Protein AF-A0A1I3SLW9-F1 (afdb_monomer_lite)

Structure (mmCIF, N/CA/C/O backbone):
data_AF-A0A1I3SLW9-F1
#
_entry.id   AF-A0A1I3SLW9-F1
#
loop_
_atom_site.group_PDB
_atom_site.id
_atom_site.type_symbol
_atom_site.label_atom_id
_atom_site.label_alt_id
_atom_site.label_comp_id
_atom_site.label_asym_id
_atom_site.label_entity_id
_atom_site.label_seq_id
_atom_site.pdbx_PDB_ins_code
_atom_site.Cartn_x
_atom_site.Cartn_y
_atom_site.Cartn_z
_atom_site.occupancy
_atom_site.B_iso_or_equiv
_atom_site.auth_seq_id
_atom_site.auth_comp_id
_atom_site.auth_asym_id
_atom_site.auth_atom_id
_atom_site.pdbx_PDB_model_num
ATOM 1 N N . MET A 1 1 ? 26.629 1.277 -9.245 1.00 50.31 1 MET A N 1
ATOM 2 C CA . MET A 1 1 ? 25.415 0.555 -8.819 1.00 50.31 1 MET A CA 1
ATOM 3 C C . MET A 1 1 ? 24.286 1.195 -9.582 1.00 50.31 1 MET A C 1
ATOM 5 O O . MET A 1 1 ? 24.186 2.410 -9.485 1.00 50.31 1 MET A O 1
ATOM 9 N N . SER A 1 2 ? 23.539 0.437 -10.381 1.00 57.34 2 SER A N 1
ATOM 10 C CA . SER A 1 2 ? 22.334 0.971 -11.018 1.00 57.34 2 SER A CA 1
ATOM 11 C C . SER A 1 2 ? 21.377 1.429 -9.922 1.00 57.34 2 SER A C 1
ATOM 13 O O . SER A 1 2 ? 21.205 0.727 -8.920 1.00 57.34 2 SER A O 1
ATOM 15 N N . GLU A 1 3 ? 20.851 2.637 -10.065 1.00 83.81 3 GLU A N 1
ATOM 16 C CA . GLU A 1 3 ? 19.808 3.158 -9.193 1.00 83.81 3 GLU A CA 1
ATOM 17 C C . GLU A 1 3 ? 18.494 2.434 -9.513 1.00 83.81 3 GLU A C 1
ATOM 19 O O . GLU A 1 3 ? 18.277 1.975 -10.635 1.00 83.81 3 GLU A O 1
ATOM 24 N N . TRP A 1 4 ? 17.658 2.236 -8.497 1.00 85.38 4 TRP A N 1
ATOM 25 C CA . TRP A 1 4 ? 16.426 1.463 -8.607 1.00 85.38 4 TRP A CA 1
ATOM 26 C C . TRP A 1 4 ? 15.247 2.292 -8.110 1.00 85.38 4 TRP A C 1
ATOM 28 O O . TRP A 1 4 ? 15.281 2.826 -6.996 1.00 85.38 4 TRP A O 1
ATOM 38 N N . VAL A 1 5 ? 14.178 2.331 -8.898 1.00 89.25 5 VAL A N 1
ATOM 39 C CA . VAL A 1 5 ? 12.954 3.086 -8.612 1.00 89.25 5 VAL A CA 1
ATOM 40 C C . VAL A 1 5 ? 11.771 2.151 -8.388 1.00 89.25 5 VAL A C 1
ATOM 42 O O . VAL A 1 5 ? 11.732 1.045 -8.918 1.00 89.25 5 VAL A O 1
ATOM 45 N N . ASP A 1 6 ? 10.794 2.577 -7.590 1.00 90.69 6 ASP A N 1
ATOM 46 C CA . ASP A 1 6 ? 9.569 1.803 -7.378 1.00 90.69 6 ASP A CA 1
ATOM 47 C C . ASP A 1 6 ? 8.481 2.251 -8.357 1.00 90.69 6 ASP A C 1
ATOM 49 O O . ASP A 1 6 ? 8.070 3.413 -8.346 1.00 90.69 6 ASP A O 1
ATOM 53 N N . LEU A 1 7 ? 7.939 1.314 -9.128 1.00 92.00 7 LEU A N 1
ATOM 54 C CA . LEU A 1 7 ? 6.802 1.537 -10.016 1.00 92.00 7 LEU A CA 1
ATOM 55 C C . LEU A 1 7 ? 5.616 0.674 -9.583 1.00 92.00 7 LEU A C 1
ATOM 57 O O . LEU A 1 7 ? 5.774 -0.500 -9.235 1.00 92.00 7 LEU A O 1
ATOM 61 N N . ALA A 1 8 ? 4.427 1.275 -9.588 1.00 94.19 8 ALA A N 1
ATOM 62 C CA . ALA A 1 8 ? 3.169 0.557 -9.445 1.00 94.19 8 ALA A CA 1
ATOM 63 C C . ALA A 1 8 ? 2.589 0.238 -10.822 1.00 94.19 8 ALA A C 1
ATOM 65 O O . ALA A 1 8 ? 2.633 1.063 -11.733 1.00 94.19 8 ALA A O 1
ATOM 66 N N . PHE A 1 9 ? 2.003 -0.945 -10.943 1.00 92.69 9 PHE A N 1
ATOM 67 C CA . PHE A 1 9 ? 1.378 -1.448 -12.153 1.00 92.69 9 PHE A CA 1
ATOM 68 C C . PHE A 1 9 ? -0.017 -1.969 -11.838 1.00 92.69 9 PHE A C 1
ATOM 70 O O . PHE A 1 9 ? -0.226 -2.600 -10.800 1.00 92.69 9 PHE A O 1
ATOM 77 N N . VAL A 1 10 ? -0.954 -1.765 -12.758 1.00 92.50 10 VAL A N 1
ATOM 78 C CA . VAL A 1 10 ? -2.266 -2.415 -12.752 1.00 92.50 10 VAL A CA 1
ATOM 79 C C . VAL A 1 10 ? -2.304 -3.428 -13.887 1.00 92.50 10 VAL A C 1
ATOM 81 O O . VAL A 1 10 ? -2.081 -3.086 -15.047 1.00 92.50 10 VAL A O 1
ATOM 84 N N . THR A 1 11 ? -2.565 -4.688 -13.554 1.00 87.38 11 THR A N 1
ATOM 85 C CA . THR A 1 11 ? -2.608 -5.793 -14.520 1.00 87.38 11 THR A CA 1
ATOM 86 C C . THR A 1 11 ? -4.038 -6.043 -15.004 1.00 87.38 11 THR A C 1
ATOM 88 O O . THR A 1 11 ? -4.982 -6.151 -14.215 1.00 87.38 11 THR A O 1
ATOM 91 N N . ALA A 1 12 ? -4.225 -6.179 -16.319 1.00 74.19 12 ALA A N 1
ATOM 92 C CA . ALA A 1 12 ? -5.482 -6.650 -16.889 1.00 74.19 12 ALA A CA 1
ATOM 93 C C . ALA A 1 12 ? -5.577 -8.186 -16.759 1.00 74.19 12 ALA A C 1
ATOM 95 O O . ALA A 1 12 ? -5.272 -8.933 -17.690 1.00 74.19 12 ALA A O 1
ATOM 96 N N . GLY A 1 13 ? -5.979 -8.676 -15.582 1.00 66.88 13 GLY A N 1
ATOM 97 C CA . GLY A 1 13 ? -6.176 -10.108 -15.309 1.00 66.88 13 GLY A CA 1
ATOM 98 C C . GLY A 1 13 ? -4.949 -10.797 -14.701 1.00 66.88 13 GLY A C 1
ATOM 99 O O . GLY A 1 13 ? -4.201 -10.184 -13.956 1.00 66.88 13 GLY A O 1
ATOM 100 N N . SER A 1 14 ? -4.740 -12.087 -14.986 1.00 56.00 14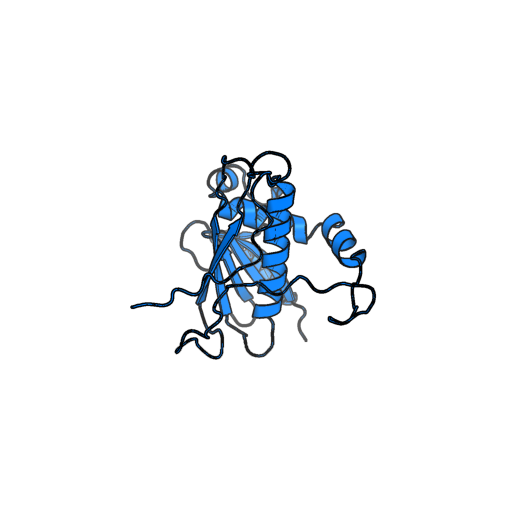 SER A N 1
ATOM 101 C CA . SER A 1 14 ? -3.661 -12.899 -14.388 1.00 56.00 14 SER A CA 1
ATOM 102 C C . SER A 1 14 ? -2.307 -12.765 -15.104 1.00 56.00 14 SER A C 1
ATOM 104 O O . SER A 1 14 ? -1.529 -13.720 -15.124 1.00 56.00 14 SER A O 1
ATOM 106 N N . ARG A 1 15 ? -2.048 -11.645 -15.790 1.00 62.22 15 ARG A N 1
ATOM 107 C CA . ARG A 1 15 ? -0.773 -11.445 -16.490 1.00 62.22 15 ARG A CA 1
ATOM 108 C C . ARG A 1 15 ? 0.291 -10.991 -15.504 1.00 62.22 15 ARG A C 1
ATOM 110 O O . ARG A 1 15 ? 0.154 -9.949 -14.873 1.00 62.22 15 ARG A O 1
ATOM 117 N N . ASP A 1 16 ? 1.360 -11.771 -15.424 1.00 69.38 16 ASP A N 1
ATOM 118 C CA . ASP A 1 16 ? 2.534 -11.421 -14.642 1.00 69.38 16 ASP A CA 1
ATOM 119 C C . ASP A 1 16 ? 3.363 -10.349 -15.358 1.00 69.38 16 ASP A C 1
ATOM 121 O O . ASP A 1 16 ? 3.537 -10.381 -16.579 1.00 69.38 16 ASP A O 1
ATOM 125 N N . LEU A 1 17 ? 3.908 -9.415 -14.578 1.00 74.31 17 LEU A N 1
ATOM 126 C CA . LEU A 1 17 ? 4.991 -8.550 -15.036 1.00 74.31 17 LEU A CA 1
ATOM 127 C C . LEU A 1 17 ? 6.177 -9.414 -15.489 1.00 74.31 17 LEU A C 1
ATOM 129 O O . LEU A 1 17 ? 6.518 -10.369 -14.784 1.00 74.31 17 LEU A O 1
ATOM 133 N N . PRO A 1 18 ? 6.832 -9.089 -16.617 1.00 70.44 18 PRO A N 1
ATOM 134 C CA . PRO A 1 18 ? 8.067 -9.754 -17.002 1.00 70.44 18 PRO A CA 1
ATOM 135 C C . PRO A 1 18 ? 9.146 -9.437 -15.957 1.00 70.44 18 PRO A C 1
ATOM 137 O O . PRO A 1 18 ? 9.636 -8.315 -15.874 1.00 70.44 18 PRO A O 1
ATOM 140 N N . VAL A 1 19 ? 9.464 -10.421 -15.113 1.00 75.12 19 VAL A N 1
ATOM 141 C CA . VAL A 1 19 ? 10.515 -10.322 -14.091 1.00 75.12 19 VAL A CA 1
ATOM 142 C C . VAL A 1 19 ? 11.841 -10.734 -14.717 1.00 75.12 19 VAL A C 1
ATOM 144 O O . VAL A 1 19 ? 11.959 -11.841 -15.245 1.00 75.12 19 VAL A O 1
ATOM 147 N N . ASP A 1 20 ? 12.844 -9.868 -14.623 1.00 80.38 20 ASP A N 1
ATOM 148 C CA . ASP A 1 20 ? 14.209 -10.128 -15.079 1.00 80.38 20 ASP A CA 1
ATOM 149 C C . ASP A 1 20 ? 15.241 -9.499 -14.121 1.00 80.38 20 ASP A C 1
ATOM 151 O O . ASP A 1 20 ? 14.942 -9.199 -12.965 1.00 80.38 20 ASP A O 1
ATOM 155 N N . GLU A 1 21 ? 16.491 -9.346 -14.557 1.00 80.06 21 GLU A N 1
ATOM 156 C CA . GLU A 1 21 ? 17.548 -8.749 -13.733 1.00 80.06 21 GLU A CA 1
ATOM 157 C C . GLU A 1 21 ? 17.413 -7.232 -13.518 1.00 80.06 21 GLU A C 1
ATOM 159 O O . GLU A 1 21 ? 18.125 -6.686 -12.678 1.00 80.06 21 GLU A O 1
ATOM 164 N N . ARG A 1 22 ? 16.511 -6.566 -14.248 1.00 84.50 22 ARG A N 1
ATOM 165 C CA . ARG A 1 22 ? 16.215 -5.126 -14.199 1.00 84.50 22 ARG A CA 1
ATOM 166 C C . ARG A 1 22 ? 14.827 -4.832 -13.621 1.00 84.50 22 ARG A C 1
ATOM 168 O O . ARG A 1 22 ? 14.536 -3.677 -13.327 1.00 84.50 22 ARG A O 1
ATOM 175 N N . VAL A 1 23 ? 13.983 -5.848 -13.421 1.00 86.06 23 VAL A N 1
ATOM 176 C CA . VAL A 1 23 ? 12.635 -5.724 -12.843 1.00 86.06 23 VAL A CA 1
ATOM 177 C C . VAL A 1 23 ? 12.414 -6.780 -11.765 1.00 86.06 23 VAL A C 1
ATOM 179 O O . VAL A 1 23 ? 12.352 -7.972 -12.054 1.00 86.06 23 VAL A O 1
ATOM 182 N N . ALA A 1 24 ? 12.205 -6.345 -10.522 1.00 86.81 24 ALA A N 1
ATOM 183 C CA . ALA A 1 24 ? 11.914 -7.219 -9.390 1.00 86.81 24 ALA A CA 1
ATOM 184 C C . ALA A 1 24 ? 10.538 -6.910 -8.787 1.00 86.81 24 ALA A C 1
ATOM 186 O O . ALA A 1 24 ? 10.312 -5.828 -8.246 1.00 86.81 24 ALA A O 1
ATOM 187 N N . VAL A 1 25 ? 9.615 -7.875 -8.828 1.00 89.44 25 VAL A N 1
ATOM 188 C CA . VAL A 1 25 ? 8.306 -7.734 -8.173 1.00 89.44 25 VAL A CA 1
ATOM 189 C C . VAL A 1 25 ? 8.454 -7.915 -6.666 1.00 89.44 25 VAL A C 1
ATOM 191 O O . VAL A 1 25 ? 8.802 -8.996 -6.190 1.00 89.44 25 VAL A O 1
ATOM 194 N N . VAL A 1 26 ? 8.137 -6.860 -5.917 1.00 90.81 26 VAL A N 1
ATOM 195 C CA . VAL A 1 26 ? 8.267 -6.849 -4.458 1.00 90.81 26 VAL A CA 1
ATOM 196 C C . VAL A 1 26 ? 6.930 -7.153 -3.795 1.00 90.81 26 VAL A C 1
ATOM 198 O O . VAL A 1 26 ? 6.888 -7.901 -2.823 1.00 90.81 26 VAL A O 1
ATOM 201 N N . GLN A 1 27 ? 5.831 -6.585 -4.298 1.00 93.62 27 GLN A N 1
ATOM 202 C CA . GLN A 1 27 ? 4.524 -6.674 -3.640 1.00 93.62 27 GLN A CA 1
ATOM 203 C C . GLN A 1 27 ? 3.407 -6.856 -4.658 1.00 93.62 27 GLN A C 1
ATOM 205 O O . GLN A 1 27 ? 3.417 -6.216 -5.709 1.00 93.62 27 GLN A O 1
ATOM 210 N N . ARG A 1 28 ? 2.424 -7.682 -4.314 1.00 94.38 28 ARG A N 1
ATOM 211 C CA . ARG A 1 28 ? 1.215 -7.938 -5.093 1.00 94.38 28 ARG A CA 1
ATOM 212 C C . ARG A 1 28 ? -0.007 -7.753 -4.206 1.00 94.38 28 ARG A C 1
ATOM 214 O O . ARG A 1 28 ? -0.066 -8.299 -3.113 1.00 94.38 28 ARG A O 1
ATOM 221 N N . TYR A 1 29 ? -0.965 -6.980 -4.695 1.00 95.00 29 TYR A N 1
ATOM 222 C CA . TYR A 1 29 ? -2.255 -6.694 -4.079 1.00 95.00 29 TYR A CA 1
ATOM 223 C C . TYR A 1 29 ? -3.319 -7.008 -5.129 1.00 95.00 29 TYR A C 1
ATOM 225 O O . TYR A 1 29 ? -3.781 -6.113 -5.837 1.00 95.00 29 TYR A O 1
ATOM 233 N N . GLY A 1 30 ? -3.630 -8.291 -5.324 1.00 92.44 30 GLY A N 1
ATOM 234 C CA . GLY A 1 30 ? -4.458 -8.725 -6.453 1.00 92.44 30 GLY A CA 1
ATOM 235 C C . GLY A 1 30 ? -3.834 -8.312 -7.791 1.00 92.44 30 GLY A C 1
ATOM 236 O O . GLY A 1 30 ? -2.724 -8.728 -8.114 1.00 92.44 30 GLY A O 1
ATOM 237 N N . ARG A 1 31 ? -4.535 -7.471 -8.559 1.00 93.00 31 ARG A N 1
ATOM 238 C CA . ARG A 1 31 ? -4.075 -6.941 -9.854 1.00 93.00 31 ARG A CA 1
ATOM 239 C C . ARG A 1 31 ? -3.046 -5.824 -9.750 1.00 93.00 31 ARG A C 1
ATOM 241 O O . ARG A 1 31 ? -2.432 -5.493 -10.765 1.00 93.00 31 ARG A O 1
ATOM 248 N N . VAL A 1 32 ? -2.879 -5.221 -8.575 1.00 94.56 32 VAL A N 1
ATOM 249 C CA . VAL A 1 32 ? -1.914 -4.140 -8.360 1.00 94.56 32 VAL A CA 1
ATOM 250 C C . VAL A 1 32 ? -0.576 -4.742 -7.967 1.00 94.56 32 VAL A C 1
ATOM 252 O O . VAL A 1 32 ? -0.484 -5.494 -6.999 1.00 94.56 32 VAL A O 1
ATOM 255 N N . VAL A 1 33 ? 0.477 -4.390 -8.695 1.00 93.50 33 VAL A N 1
ATOM 256 C CA . VAL A 1 33 ? 1.833 -4.874 -8.437 1.00 93.50 33 VAL A CA 1
ATOM 257 C C . VAL A 1 33 ? 2.758 -3.695 -8.201 1.00 93.50 33 VAL A C 1
ATOM 259 O O . VAL A 1 33 ? 2.738 -2.732 -8.956 1.00 93.50 33 VAL A O 1
ATOM 262 N N . ILE A 1 34 ? 3.590 -3.774 -7.168 1.00 93.31 34 ILE A N 1
ATOM 263 C CA . ILE A 1 34 ? 4.675 -2.823 -6.932 1.00 93.31 34 ILE A CA 1
ATOM 264 C C . ILE A 1 34 ? 5.984 -3.554 -7.198 1.00 93.31 34 ILE A C 1
ATOM 266 O O . ILE A 1 34 ? 6.317 -4.534 -6.519 1.00 93.31 34 ILE A O 1
ATOM 270 N N . ALA A 1 35 ? 6.716 -3.074 -8.196 1.00 90.62 35 ALA A N 1
ATOM 271 C CA . ALA A 1 35 ? 8.014 -3.602 -8.574 1.00 90.62 35 ALA A CA 1
ATOM 272 C C . ALA A 1 35 ? 9.095 -2.538 -8.408 1.00 90.62 35 ALA A C 1
ATOM 274 O O . ALA A 1 35 ? 8.846 -1.338 -8.523 1.00 90.62 35 ALA A O 1
ATOM 275 N N . THR A 1 36 ? 10.304 -3.003 -8.141 1.00 88.88 36 THR A N 1
ATOM 276 C CA . THR A 1 36 ? 11.508 -2.189 -8.171 1.00 88.88 36 THR A CA 1
ATOM 277 C C . THR A 1 36 ? 12.169 -2.405 -9.533 1.00 88.88 36 THR A C 1
ATOM 279 O O . THR A 1 36 ? 12.398 -3.544 -9.940 1.00 88.88 36 THR A O 1
ATOM 282 N N . VAL A 1 37 ? 12.401 -1.315 -10.262 1.00 88.50 37 VAL A N 1
ATOM 283 C CA . VAL A 1 37 ? 12.868 -1.291 -11.655 1.00 88.50 37 VAL A CA 1
ATOM 284 C C . VAL A 1 37 ? 14.180 -0.519 -11.726 1.00 88.50 37 VAL A C 1
ATOM 286 O O . VAL A 1 37 ? 14.311 0.527 -11.088 1.00 88.50 37 VAL A O 1
ATOM 289 N N . ALA A 1 38 ? 15.166 -1.051 -12.445 1.00 88.00 38 ALA A N 1
ATOM 290 C CA . ALA A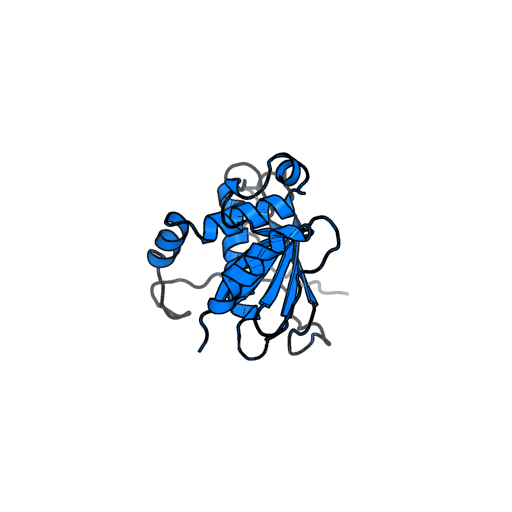 1 38 ? 16.424 -0.358 -12.683 1.00 88.00 38 ALA A CA 1
ATOM 291 C C . ALA A 1 38 ? 16.139 0.936 -13.457 1.00 88.00 38 ALA A C 1
ATOM 293 O O . ALA A 1 38 ? 15.345 0.931 -14.395 1.00 88.00 38 ALA A O 1
ATOM 294 N N . GLU A 1 39 ? 16.740 2.051 -13.046 1.00 87.44 39 GLU A N 1
ATOM 295 C CA . GLU A 1 39 ? 16.411 3.375 -13.587 1.00 87.44 39 GLU A CA 1
ATOM 296 C C . GLU A 1 39 ? 16.599 3.452 -15.113 1.00 87.44 39 GLU A C 1
ATOM 298 O O . GLU A 1 39 ? 15.783 4.045 -15.813 1.00 87.44 39 GLU A O 1
ATOM 303 N N . ASP A 1 40 ? 17.611 2.765 -15.643 1.00 87.44 40 ASP A N 1
ATOM 304 C CA . ASP A 1 40 ? 17.905 2.661 -17.076 1.00 87.44 40 ASP A CA 1
ATOM 305 C C . ASP A 1 40 ? 16.927 1.769 -17.863 1.00 87.44 40 ASP A C 1
ATOM 307 O O . ASP A 1 40 ? 16.964 1.758 -19.090 1.00 87.44 40 ASP A O 1
ATOM 311 N N . ALA A 1 41 ? 16.050 1.033 -17.177 1.00 85.38 41 ALA A N 1
ATOM 312 C CA . ALA A 1 41 ? 15.012 0.188 -17.764 1.00 85.38 41 ALA A CA 1
ATOM 313 C C . ALA A 1 41 ? 13.599 0.773 -17.612 1.00 85.38 41 ALA A C 1
ATOM 315 O O . ALA A 1 41 ? 12.632 0.139 -18.030 1.00 85.38 41 ALA A O 1
ATOM 316 N N . VAL A 1 42 ? 13.452 1.954 -17.004 1.00 86.19 42 VAL A N 1
ATOM 317 C CA . VAL A 1 42 ? 12.137 2.560 -16.753 1.00 86.19 42 VAL A CA 1
ATOM 318 C C . VAL A 1 42 ? 11.390 2.790 -18.062 1.00 86.19 42 VAL A C 1
ATOM 320 O O . VAL A 1 42 ? 10.297 2.255 -18.216 1.00 86.19 42 VAL A O 1
ATOM 323 N N . ASP A 1 43 ? 11.995 3.493 -19.020 1.00 84.06 43 ASP A N 1
ATOM 324 C CA . ASP A 1 43 ? 11.356 3.805 -20.305 1.00 84.06 43 ASP A CA 1
ATOM 325 C C . ASP A 1 43 ? 10.975 2.531 -21.082 1.00 84.06 43 ASP A C 1
ATOM 327 O O . ASP A 1 43 ? 9.893 2.457 -21.672 1.00 84.06 43 ASP A O 1
ATOM 331 N N . ASP A 1 44 ? 11.826 1.497 -21.022 1.00 81.38 44 ASP A N 1
ATOM 332 C CA . ASP A 1 44 ? 11.559 0.184 -21.621 1.00 81.38 44 ASP A CA 1
ATOM 333 C C . ASP A 1 44 ? 10.303 -0.454 -21.015 1.00 81.38 44 ASP A C 1
ATOM 335 O O . ASP A 1 44 ? 9.465 -0.983 -21.742 1.00 81.38 44 ASP A O 1
ATOM 339 N N . VAL A 1 45 ? 10.172 -0.414 -19.684 1.00 78.19 45 VAL A N 1
ATOM 340 C CA . VAL A 1 45 ? 9.052 -1.002 -18.938 1.00 78.19 45 VAL A CA 1
ATOM 341 C C . VAL A 1 45 ? 7.765 -0.200 -19.134 1.00 78.19 45 VAL A C 1
ATOM 343 O O . VAL A 1 45 ? 6.689 -0.789 -19.218 1.00 78.19 45 VAL A O 1
ATOM 346 N N . GLU A 1 46 ? 7.851 1.122 -19.258 1.00 74.75 46 GLU A N 1
ATOM 347 C CA . GLU A 1 46 ? 6.688 1.971 -19.540 1.00 74.75 46 GLU A CA 1
ATOM 348 C C . GLU A 1 46 ? 6.141 1.768 -20.950 1.00 74.75 46 GLU A C 1
ATOM 350 O O . GLU A 1 46 ? 4.928 1.719 -21.143 1.00 74.75 46 GLU A O 1
ATOM 355 N N . ALA A 1 47 ? 7.011 1.536 -21.933 1.00 69.75 47 ALA A N 1
ATOM 356 C CA . ALA A 1 47 ? 6.583 1.198 -23.289 1.00 69.75 47 ALA A CA 1
ATOM 357 C C . ALA A 1 47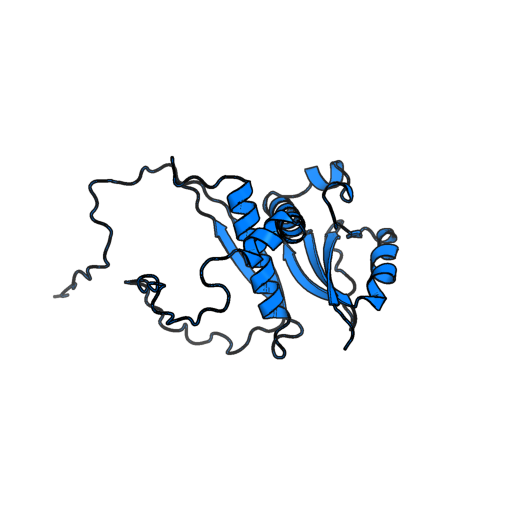 ? 5.783 -0.128 -23.364 1.00 69.75 47 ALA A C 1
ATOM 359 O O . ALA A 1 47 ? 5.073 -0.387 -24.347 1.00 69.75 47 ALA A O 1
ATOM 360 N N . VAL A 1 48 ? 5.837 -0.962 -22.314 1.00 64.06 48 VAL A N 1
ATOM 361 C CA . VAL A 1 48 ? 5.052 -2.205 -22.187 1.00 64.06 48 VAL A CA 1
ATOM 362 C C . VAL A 1 48 ? 3.565 -1.942 -21.883 1.00 64.06 48 VAL A C 1
ATOM 364 O O . VAL A 1 48 ? 2.789 -2.899 -21.849 1.00 64.06 48 VAL A O 1
ATOM 367 N N . GLU A 1 49 ? 3.104 -0.682 -21.806 1.00 58.88 49 GLU A N 1
ATOM 368 C CA . GLU A 1 49 ? 1.663 -0.330 -21.806 1.00 58.88 49 GLU A CA 1
ATOM 369 C C . GLU A 1 49 ? 0.859 -1.103 -22.871 1.00 58.88 49 GLU A C 1
ATOM 371 O O . GLU A 1 49 ? -0.260 -1.569 -22.639 1.00 58.88 49 GLU A O 1
ATOM 376 N N . SER A 1 50 ? 1.509 -1.370 -24.004 1.00 50.84 50 SER A N 1
ATOM 377 C CA . SER A 1 50 ? 1.053 -2.189 -25.131 1.00 50.84 50 SER A CA 1
ATOM 378 C C . SER A 1 50 ? 0.556 -3.613 -24.785 1.00 50.84 50 SER A C 1
ATOM 380 O O . SER A 1 50 ? -0.051 -4.263 -25.638 1.00 50.84 50 SER A O 1
ATOM 382 N N . ALA A 1 51 ? 0.823 -4.143 -23.584 1.00 59.47 51 ALA A N 1
ATOM 383 C CA . ALA A 1 51 ? 0.576 -5.544 -23.212 1.00 59.47 51 ALA A CA 1
ATOM 384 C C . ALA A 1 51 ? -0.572 -5.771 -22.198 1.00 59.47 51 ALA A C 1
ATOM 386 O O . ALA A 1 51 ? -0.788 -6.909 -21.757 1.00 59.47 51 ALA A O 1
ATOM 387 N N . GLY A 1 52 ? -1.343 -4.732 -21.853 1.00 71.75 52 GLY A N 1
ATOM 388 C CA . GLY A 1 52 ? -2.407 -4.817 -20.836 1.00 71.75 52 GLY A CA 1
ATOM 389 C C . GLY A 1 52 ? -1.892 -4.628 -19.404 1.00 71.75 52 GLY A C 1
ATOM 390 O O . GLY A 1 52 ? -2.396 -5.252 -18.467 1.00 71.75 52 GLY A O 1
ATOM 391 N N . LEU A 1 53 ? -0.858 -3.802 -19.265 1.00 81.88 53 LEU A N 1
ATOM 392 C CA . LEU A 1 53 ? -0.229 -3.382 -18.019 1.00 81.88 53 LEU A CA 1
ATOM 393 C C . LEU A 1 53 ? -0.255 -1.856 -17.991 1.00 81.88 53 LEU A C 1
ATOM 395 O O . LEU A 1 53 ? 0.322 -1.233 -18.868 1.00 81.88 53 LEU A O 1
ATOM 399 N N . THR A 1 54 ? -0.907 -1.257 -17.003 1.00 88.12 54 THR A N 1
ATOM 400 C CA . THR A 1 54 ? -0.933 0.205 -16.849 1.00 88.12 54 THR A CA 1
ATOM 401 C C . THR A 1 54 ? 0.069 0.608 -15.783 1.00 88.12 54 THR A C 1
ATOM 403 O O . THR A 1 54 ? -0.019 0.119 -14.654 1.00 88.12 54 THR A O 1
ATOM 406 N N . VAL A 1 55 ? 1.007 1.498 -16.106 1.00 90.62 55 VAL A N 1
ATOM 407 C CA . VAL A 1 55 ? 1.919 2.069 -15.107 1.00 90.62 55 VAL A CA 1
ATOM 408 C C . VAL A 1 55 ? 1.179 3.165 -14.341 1.00 90.62 55 VAL A C 1
ATOM 410 O O . VAL A 1 55 ? 0.710 4.135 -14.919 1.00 90.62 55 VAL A O 1
ATOM 413 N N . ALA A 1 56 ? 1.053 3.013 -13.025 1.00 92.00 56 ALA A N 1
ATOM 414 C CA . ALA A 1 56 ? 0.202 3.846 -12.178 1.00 92.00 56 ALA A CA 1
ATOM 415 C C . ALA A 1 56 ? 1.027 4.770 -11.267 1.00 92.00 56 ALA A C 1
ATOM 417 O O . ALA A 1 56 ? 1.002 4.632 -10.042 1.00 92.00 56 ALA A O 1
ATOM 418 N N . ARG A 1 57 ? 1.772 5.727 -11.834 1.00 89.81 57 ARG A N 1
ATOM 419 C CA . ARG A 1 57 ? 2.623 6.654 -11.051 1.00 89.81 57 ARG A CA 1
ATOM 420 C C . ARG A 1 57 ? 1.810 7.660 -10.243 1.00 89.81 57 ARG A C 1
ATOM 422 O O . ARG A 1 57 ? 2.230 8.080 -9.165 1.00 89.81 57 ARG A O 1
ATOM 429 N N . ARG A 1 58 ? 0.652 8.049 -10.764 1.00 91.62 58 ARG A N 1
ATOM 430 C CA . ARG A 1 58 ? -0.310 8.970 -10.150 1.00 91.62 58 ARG A CA 1
ATOM 431 C C . ARG A 1 58 ? -1.738 8.524 -10.454 1.00 91.62 58 ARG A C 1
ATOM 433 O O . ARG A 1 58 ? -1.987 7.768 -11.387 1.00 91.62 58 ARG A O 1
ATOM 440 N N . ARG A 1 59 ? -2.695 9.073 -9.699 1.00 87.94 59 ARG A N 1
ATOM 441 C CA . ARG A 1 59 ? -4.129 8.748 -9.813 1.00 87.94 59 ARG A CA 1
ATOM 442 C C . ARG A 1 59 ? -4.680 8.826 -11.236 1.00 87.94 59 ARG A C 1
ATOM 444 O O . ARG A 1 59 ? -5.517 8.005 -11.591 1.00 87.94 59 ARG A O 1
ATOM 451 N N . GLY A 1 60 ? -4.223 9.811 -12.010 1.00 89.25 60 GLY A N 1
ATOM 452 C CA . GLY A 1 60 ? -4.691 10.066 -13.373 1.00 89.25 60 GLY A CA 1
ATOM 453 C C . GLY A 1 60 ? -4.092 9.163 -14.451 1.00 89.25 60 GLY A C 1
ATOM 454 O O . GLY A 1 60 ? -4.486 9.309 -15.599 1.00 89.25 60 GLY A O 1
ATOM 455 N N . ASP A 1 61 ? -3.156 8.273 -14.112 1.00 90.69 61 ASP A N 1
ATOM 456 C CA . ASP A 1 61 ? -2.596 7.320 -15.083 1.00 90.69 61 ASP A CA 1
ATOM 457 C C . ASP A 1 61 ? -3.472 6.062 -15.226 1.00 90.69 61 ASP A C 1
ATOM 459 O O . ASP A 1 61 ? -3.313 5.294 -16.166 1.00 90.69 61 ASP A O 1
ATOM 463 N N . VAL A 1 62 ? -4.394 5.832 -14.285 1.00 91.06 62 VAL A N 1
ATOM 464 C CA . VAL A 1 62 ? -5.321 4.697 -14.313 1.00 91.06 62 VAL A CA 1
ATOM 465 C C . VAL A 1 62 ? -6.672 5.184 -14.819 1.00 91.06 62 VAL A C 1
ATOM 467 O O . VAL A 1 62 ? -7.297 6.026 -14.169 1.00 91.06 62 VAL A O 1
ATOM 470 N N . ASP A 1 63 ? -7.124 4.628 -15.945 1.00 91.31 63 ASP A N 1
ATOM 471 C CA . ASP A 1 63 ? -8.454 4.889 -16.503 1.00 91.31 63 ASP A CA 1
ATOM 472 C C . ASP A 1 63 ? -9.553 4.686 -15.453 1.00 91.31 63 ASP A C 1
ATOM 474 O O . ASP A 1 63 ? -9.487 3.765 -14.632 1.00 91.31 63 ASP A O 1
ATOM 478 N N . GLU A 1 64 ? -10.595 5.519 -15.489 1.00 91.94 64 GLU A N 1
ATOM 479 C CA . GLU A 1 64 ? -11.640 5.487 -14.458 1.00 91.94 64 GLU A CA 1
ATOM 480 C C . GLU A 1 64 ? -12.392 4.148 -14.442 1.00 91.94 64 GLU A C 1
ATOM 482 O O . GLU A 1 64 ? -12.609 3.588 -13.371 1.00 91.94 64 GLU A O 1
ATOM 487 N N . ASP A 1 65 ? -12.671 3.559 -15.608 1.00 91.44 65 ASP A N 1
ATOM 488 C CA . ASP A 1 65 ? -13.300 2.234 -15.700 1.00 91.44 65 ASP A CA 1
ATOM 489 C C . ASP A 1 65 ? -12.427 1.142 -15.049 1.00 91.44 65 ASP A C 1
ATOM 491 O O . ASP A 1 65 ? -12.921 0.249 -14.351 1.00 91.44 65 ASP A O 1
ATOM 495 N N . VAL A 1 66 ? -11.103 1.221 -15.241 1.00 91.56 66 VAL A N 1
ATOM 496 C CA . VAL A 1 66 ? -10.149 0.300 -14.607 1.00 91.56 66 VAL A CA 1
ATOM 497 C C . VAL A 1 66 ? -10.170 0.513 -13.101 1.00 91.56 66 VAL A C 1
ATOM 499 O O . VAL A 1 66 ? -10.302 -0.462 -12.361 1.00 91.56 66 VAL A O 1
ATOM 502 N N . TRP A 1 67 ? -10.101 1.765 -12.650 1.00 93.44 67 TRP A N 1
ATOM 503 C CA . TRP A 1 67 ? -10.152 2.137 -11.241 1.00 93.44 67 TRP A CA 1
ATOM 504 C C . TRP A 1 67 ? -11.425 1.652 -10.539 1.00 93.44 67 TRP A C 1
ATOM 506 O O . TRP A 1 67 ? -11.352 1.071 -9.453 1.00 93.44 67 TRP A O 1
ATOM 516 N N . GLU A 1 68 ? -12.594 1.845 -11.145 1.00 93.38 68 GLU A N 1
ATOM 517 C CA . GLU A 1 68 ? -13.871 1.403 -10.585 1.00 93.38 68 GLU A CA 1
ATOM 518 C C . GLU A 1 68 ? -13.959 -0.122 -10.497 1.00 93.38 68 GLU A C 1
ATOM 520 O O . GLU A 1 68 ? -14.538 -0.657 -9.544 1.00 93.38 68 GLU A O 1
ATOM 525 N N . SER A 1 69 ? -13.318 -0.826 -11.436 1.00 93.25 69 SER A N 1
ATOM 526 C CA . SER A 1 69 ? -13.225 -2.283 -11.407 1.00 93.25 69 SER A CA 1
ATOM 527 C C . SER A 1 69 ? -12.345 -2.805 -10.268 1.00 93.25 69 SER A C 1
ATOM 529 O O . SER A 1 69 ? -12.461 -3.983 -9.920 1.00 93.25 69 SER A O 1
ATOM 531 N N . LEU A 1 70 ? -11.452 -1.983 -9.698 1.00 94.00 70 LEU A N 1
ATOM 532 C CA . LEU A 1 70 ? -10.526 -2.392 -8.642 1.00 94.00 70 LEU A CA 1
ATOM 533 C C . LEU A 1 70 ? -11.256 -2.729 -7.334 1.00 94.00 70 LEU A C 1
ATOM 535 O O . LEU A 1 70 ? -12.125 -2.004 -6.834 1.00 94.00 70 LEU A O 1
ATOM 539 N N . GLY A 1 71 ? -10.848 -3.837 -6.722 1.00 94.00 71 GLY A N 1
ATOM 540 C CA . GLY A 1 71 ? -11.244 -4.215 -5.377 1.00 94.00 71 GLY A CA 1
ATOM 541 C C . GLY A 1 71 ? -10.789 -3.178 -4.350 1.00 94.00 71 GLY A C 1
ATOM 542 O O . GLY A 1 71 ? -9.933 -2.329 -4.603 1.00 94.00 71 GLY A O 1
ATOM 543 N N . ARG A 1 72 ? -11.367 -3.238 -3.149 1.00 93.06 72 ARG A N 1
ATOM 544 C CA . ARG A 1 72 ? -11.066 -2.269 -2.084 1.00 93.06 72 ARG A CA 1
ATOM 545 C C . ARG A 1 72 ? -9.589 -2.288 -1.671 1.00 93.06 72 ARG A C 1
ATOM 547 O O . ARG A 1 72 ? -9.016 -1.223 -1.478 1.00 93.06 72 ARG A O 1
ATOM 554 N N . ALA A 1 73 ? -8.994 -3.475 -1.536 1.00 93.56 73 ALA A N 1
ATOM 555 C CA . ALA A 1 73 ? -7.581 -3.627 -1.188 1.00 93.56 73 ALA A CA 1
ATOM 556 C C . ALA A 1 73 ? -6.659 -3.103 -2.302 1.00 93.56 73 ALA A C 1
ATOM 558 O O . ALA A 1 73 ? -5.689 -2.412 -2.013 1.00 93.56 73 ALA A O 1
ATOM 559 N N . GLU A 1 74 ? -7.009 -3.367 -3.564 1.00 96.06 74 GLU A N 1
ATOM 560 C CA . GLU A 1 74 ? -6.267 -2.911 -4.747 1.00 96.06 74 GLU A CA 1
ATOM 561 C C . GLU A 1 74 ? -6.235 -1.374 -4.824 1.00 96.06 74 GLU A C 1
ATOM 563 O O . GLU A 1 74 ? -5.164 -0.782 -4.945 1.00 96.06 74 GLU A O 1
ATOM 568 N N . ARG A 1 75 ? -7.394 -0.714 -4.662 1.00 96.31 75 ARG A N 1
ATOM 569 C CA . ARG A 1 75 ? -7.478 0.759 -4.616 1.00 96.31 75 ARG A CA 1
ATOM 570 C C . ARG A 1 75 ? -6.678 1.341 -3.462 1.00 96.31 75 ARG A C 1
ATOM 572 O O . ARG A 1 75 ? -5.871 2.236 -3.674 1.00 96.31 75 ARG A O 1
ATOM 579 N N . LEU A 1 76 ? -6.837 0.773 -2.266 1.00 96.94 76 LEU A N 1
ATOM 580 C CA . LEU A 1 76 ? -6.111 1.224 -1.082 1.00 96.94 76 LEU A CA 1
ATOM 581 C C . LEU A 1 76 ? -4.589 1.086 -1.246 1.00 96.94 76 LEU A C 1
ATOM 583 O O . LEU A 1 76 ? -3.845 1.936 -0.764 1.00 96.94 76 LEU A O 1
ATOM 587 N N . ALA A 1 77 ? -4.117 0.043 -1.934 1.00 97.06 77 ALA A N 1
ATOM 588 C CA . ALA A 1 77 ? -2.701 -0.132 -2.238 1.00 97.06 77 ALA A CA 1
ATOM 589 C C . ALA A 1 77 ? -2.174 0.932 -3.217 1.00 97.06 77 ALA A C 1
ATOM 591 O O . ALA A 1 77 ? -1.065 1.430 -3.016 1.00 97.06 77 ALA A O 1
ATOM 592 N N . LEU A 1 78 ? -2.948 1.309 -4.241 1.00 97.12 78 LEU A N 1
ATOM 593 C CA . LEU A 1 78 ? -2.578 2.395 -5.157 1.00 97.12 78 LEU A CA 1
ATOM 594 C C . LEU A 1 78 ? -2.600 3.763 -4.473 1.00 97.12 78 LEU A C 1
ATOM 596 O O . LEU A 1 78 ? -1.628 4.505 -4.592 1.00 97.12 78 LEU A O 1
ATOM 600 N N . ASP A 1 79 ? -3.650 4.066 -3.707 1.00 97.44 79 ASP A N 1
ATOM 601 C CA . ASP A 1 79 ? -3.742 5.314 -2.942 1.00 97.44 79 ASP A CA 1
ATOM 602 C C . ASP A 1 79 ? -2.555 5.450 -1.979 1.00 97.44 79 ASP A C 1
ATOM 604 O O . ASP A 1 79 ? -1.888 6.485 -1.941 1.00 97.44 79 ASP A O 1
ATOM 608 N N . ALA A 1 80 ? -2.207 4.370 -1.274 1.00 97.31 80 ALA A N 1
ATOM 609 C CA . ALA A 1 80 ? -1.025 4.309 -0.420 1.00 97.31 80 ALA A CA 1
ATOM 610 C C . ALA A 1 80 ? 0.292 4.489 -1.194 1.00 97.31 80 ALA A C 1
ATOM 612 O O . ALA A 1 80 ? 1.193 5.193 -0.729 1.00 97.31 80 ALA A O 1
ATOM 613 N N . TYR A 1 81 ? 0.408 3.889 -2.384 1.00 97.38 81 TYR A N 1
ATOM 614 C CA . TYR A 1 81 ? 1.576 4.065 -3.242 1.00 97.38 81 TYR A CA 1
ATOM 615 C C . TYR A 1 81 ? 1.718 5.532 -3.668 1.00 97.38 81 TYR A C 1
ATOM 617 O O . TYR A 1 81 ? 2.809 6.093 -3.541 1.00 97.38 81 TYR A O 1
ATOM 625 N N . TRP A 1 82 ? 0.642 6.189 -4.106 1.00 96.88 82 TRP A N 1
ATOM 626 C CA . TRP A 1 82 ? 0.672 7.606 -4.480 1.00 96.88 82 TRP A CA 1
ATOM 627 C C . TRP A 1 82 ? 0.960 8.509 -3.283 1.00 96.88 82 TRP A C 1
ATOM 629 O O . TRP A 1 82 ? 1.791 9.416 -3.389 1.00 96.88 82 TRP A O 1
ATOM 639 N N . LEU A 1 83 ? 0.358 8.224 -2.125 1.00 96.25 83 LEU A N 1
ATOM 640 C CA . LEU A 1 83 ? 0.645 8.924 -0.876 1.00 96.25 83 LEU A CA 1
ATOM 641 C C . LEU A 1 83 ? 2.139 8.854 -0.553 1.00 96.25 83 LEU A C 1
ATOM 643 O O . LEU A 1 83 ? 2.751 9.889 -0.295 1.00 96.25 83 LEU A O 1
ATOM 647 N N . ARG A 1 84 ? 2.756 7.672 -0.657 1.00 93.94 84 ARG A N 1
ATOM 648 C CA . ARG A 1 84 ? 4.189 7.462 -0.395 1.00 93.94 84 ARG A CA 1
ATOM 649 C C . ARG A 1 84 ? 5.101 8.319 -1.283 1.00 93.94 84 ARG A C 1
ATOM 651 O O . ARG A 1 84 ? 6.177 8.718 -0.841 1.00 93.94 84 ARG A O 1
ATOM 658 N N . HIS A 1 85 ? 4.675 8.630 -2.508 1.00 93.38 85 HIS A N 1
ATOM 659 C CA . HIS A 1 85 ? 5.432 9.464 -3.454 1.00 93.38 85 HIS A CA 1
ATOM 660 C C . HIS A 1 85 ? 5.137 10.968 -3.321 1.00 93.38 85 HIS A C 1
ATOM 662 O O . HIS A 1 85 ? 5.847 11.808 -3.894 1.00 93.38 85 HIS A O 1
ATOM 668 N N . SER A 1 86 ? 4.135 11.340 -2.523 1.00 93.56 86 SER A N 1
ATOM 669 C CA . SER A 1 86 ? 3.798 12.737 -2.259 1.00 93.56 86 SER A CA 1
ATOM 670 C C . SER A 1 86 ? 4.913 13.478 -1.503 1.00 93.56 86 SER A C 1
ATOM 672 O O . SER A 1 86 ? 5.783 12.892 -0.851 1.00 93.56 86 SER A O 1
ATOM 674 N N . GLN A 1 87 ? 4.909 14.810 -1.595 1.00 92.56 87 GLN A N 1
ATOM 675 C CA . GLN A 1 87 ? 5.808 15.643 -0.787 1.00 92.56 87 GLN A CA 1
ATOM 676 C C . GLN A 1 87 ? 5.400 15.659 0.688 1.00 92.56 87 GLN A C 1
ATOM 678 O O . GLN A 1 87 ? 6.264 15.733 1.553 1.00 92.56 87 GLN A O 1
ATOM 683 N N . GLU A 1 88 ? 4.097 15.597 0.968 1.00 89.69 88 GLU A N 1
ATOM 684 C CA . GLU A 1 88 ? 3.558 15.603 2.327 1.00 89.69 88 GLU A CA 1
ATOM 685 C C . GLU A 1 88 ? 4.054 14.395 3.121 1.00 89.69 88 GLU A C 1
ATOM 687 O O . GLU A 1 88 ? 4.608 14.559 4.204 1.00 89.69 88 GLU A O 1
ATOM 692 N N . TYR A 1 89 ? 3.957 13.199 2.540 1.00 91.06 89 TYR A N 1
ATOM 693 C CA . TYR A 1 89 ? 4.449 11.982 3.173 1.00 91.06 89 TYR A CA 1
ATOM 694 C C . TYR A 1 89 ? 5.959 12.034 3.434 1.00 91.06 89 TYR A C 1
ATOM 696 O O . TYR A 1 89 ? 6.409 11.647 4.510 1.00 91.06 89 TYR A O 1
ATOM 704 N N . ARG A 1 90 ? 6.747 12.557 2.483 1.00 90.25 90 ARG A N 1
ATOM 705 C CA . ARG A 1 90 ? 8.199 12.734 2.655 1.00 90.25 90 ARG A CA 1
ATOM 706 C C . ARG A 1 90 ? 8.536 13.694 3.792 1.00 90.25 90 ARG A C 1
ATOM 708 O O . ARG A 1 90 ? 9.305 13.321 4.666 1.00 90.25 90 ARG A O 1
ATOM 715 N N . ARG A 1 91 ? 7.888 14.862 3.856 1.00 89.19 91 ARG A N 1
ATOM 716 C CA . ARG A 1 91 ? 8.045 15.782 4.999 1.00 89.19 91 ARG A CA 1
ATOM 717 C C . ARG A 1 91 ? 7.669 15.099 6.311 1.00 89.19 91 ARG A C 1
ATOM 719 O O . ARG A 1 91 ? 8.434 15.127 7.260 1.00 89.19 91 ARG A O 1
ATOM 726 N N . GLY A 1 92 ? 6.557 14.366 6.329 1.00 88.31 92 GLY A N 1
ATOM 727 C CA . GLY A 1 92 ? 6.148 13.576 7.490 1.00 88.31 92 GLY A CA 1
ATOM 728 C C . GLY A 1 92 ? 7.105 12.432 7.859 1.00 88.31 92 GLY A C 1
ATOM 729 O O . GLY A 1 92 ? 7.034 11.942 8.985 1.00 88.31 92 GLY A O 1
ATOM 730 N N . LYS A 1 93 ? 7.983 11.970 6.953 1.00 87.19 93 LYS A N 1
ATOM 731 C CA . LYS A 1 93 ? 9.107 11.071 7.276 1.00 87.19 93 LYS A CA 1
ATOM 732 C C . LYS A 1 93 ? 10.271 11.834 7.901 1.00 87.19 93 LYS A C 1
ATOM 734 O O . LYS A 1 93 ? 10.817 11.331 8.877 1.00 87.19 93 LYS A O 1
ATOM 739 N N . ASP A 1 94 ? 10.618 12.983 7.328 1.00 88.19 94 ASP A N 1
ATOM 740 C CA . ASP A 1 94 ? 11.777 13.805 7.699 1.00 88.19 94 ASP A CA 1
ATOM 741 C C . ASP A 1 94 ? 11.573 14.561 9.024 1.00 88.19 94 ASP A C 1
ATOM 743 O O . ASP A 1 94 ? 12.523 14.822 9.757 1.00 88.19 94 ASP A O 1
ATOM 747 N N . ASP A 1 95 ? 10.321 14.867 9.364 1.00 89.62 95 ASP A N 1
ATOM 748 C CA . ASP A 1 95 ? 9.945 15.586 10.584 1.00 89.62 95 ASP A CA 1
ATOM 749 C C . ASP A 1 95 ? 9.615 14.634 11.756 1.00 89.62 95 ASP A C 1
ATOM 751 O O . ASP A 1 95 ? 9.031 15.046 12.763 1.00 89.62 95 ASP A O 1
ATOM 755 N N . ARG A 1 96 ? 9.937 13.334 11.649 1.00 86.00 96 ARG A N 1
ATOM 756 C CA . ARG A 1 96 ? 9.551 12.346 12.671 1.00 86.00 96 ARG A CA 1
ATOM 757 C C . ARG A 1 96 ? 10.277 12.588 13.992 1.00 86.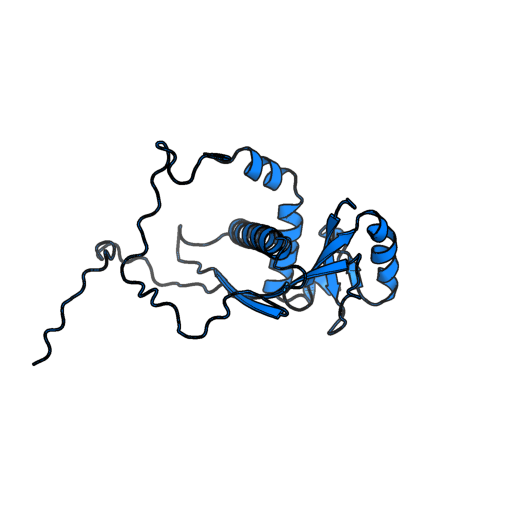00 96 ARG A C 1
ATOM 759 O O . ARG A 1 96 ? 11.511 12.566 14.023 1.00 86.00 96 ARG A O 1
ATOM 766 N N . PRO A 1 97 ? 9.542 12.677 15.117 1.00 84.31 97 PRO A N 1
ATOM 767 C CA . PRO A 1 97 ? 10.160 12.658 16.433 1.00 84.31 97 PRO A CA 1
ATOM 768 C C . PRO A 1 97 ? 11.018 11.399 16.597 1.00 84.31 97 PRO A C 1
ATOM 770 O O . PRO A 1 97 ? 10.540 10.284 16.394 1.00 84.31 97 PRO A O 1
ATOM 773 N N . GLY A 1 98 ? 12.290 11.582 16.948 1.00 81.50 98 GLY A N 1
ATOM 774 C CA . GLY A 1 98 ? 13.212 10.467 17.176 1.00 81.50 98 GLY A CA 1
ATOM 775 C C . GLY A 1 98 ? 13.756 9.812 15.909 1.00 81.50 98 GLY A C 1
ATOM 776 O O . GLY A 1 98 ? 14.293 8.709 15.985 1.00 81.50 98 GLY A O 1
ATOM 777 N N . GLN A 1 99 ? 13.657 10.452 14.739 1.00 82.00 99 GLN A N 1
ATOM 778 C CA . GLN A 1 99 ? 14.340 9.950 13.548 1.00 82.00 99 GLN A CA 1
ATOM 779 C C . GLN A 1 99 ? 15.853 9.846 13.790 1.00 82.00 99 GLN A C 1
ATOM 781 O O . GLN A 1 99 ? 16.501 10.794 14.226 1.00 82.00 99 GLN A O 1
ATOM 786 N N . GLY A 1 100 ? 16.418 8.666 13.521 1.00 81.44 100 GLY A N 1
ATOM 787 C CA . GLY A 1 100 ? 17.834 8.376 13.774 1.00 81.44 100 GLY A CA 1
ATOM 788 C C . GLY A 1 100 ? 18.184 8.132 15.246 1.00 81.44 100 GLY A C 1
ATOM 789 O O . GLY A 1 100 ? 19.330 7.793 15.541 1.00 81.44 100 GLY A O 1
ATOM 790 N N . ALA A 1 101 ? 17.220 8.251 16.164 1.00 83.75 101 ALA A N 1
ATOM 791 C CA . ALA A 1 101 ? 17.411 7.872 17.554 1.00 83.75 101 ALA A CA 1
ATOM 792 C C . ALA A 1 101 ? 17.598 6.351 17.677 1.00 83.75 101 ALA A C 1
ATOM 794 O O . ALA A 1 101 ? 17.035 5.561 16.915 1.00 83.75 101 ALA A O 1
ATOM 795 N N . SER A 1 102 ? 18.398 5.925 18.654 1.00 80.06 102 SER A N 1
ATOM 796 C CA . SER A 1 102 ? 18.525 4.505 18.975 1.00 80.06 102 SER A CA 1
ATOM 797 C C . SER A 1 102 ? 17.236 3.977 19.612 1.00 80.06 102 SER A C 1
ATOM 799 O O . SER A 1 102 ? 16.464 4.725 20.205 1.00 80.06 102 SER A O 1
ATOM 801 N N . TRP A 1 103 ? 17.016 2.663 19.545 1.00 72.44 103 TRP A N 1
ATOM 802 C CA . TRP A 1 103 ? 15.844 2.027 20.164 1.00 72.44 103 TRP A CA 1
ATOM 803 C C . TRP A 1 103 ? 15.732 2.292 21.679 1.00 72.44 103 TRP A C 1
ATOM 805 O O . TRP A 1 103 ? 14.635 2.347 22.221 1.00 72.44 103 TRP A O 1
ATOM 815 N N . ASN A 1 104 ? 16.871 2.504 22.348 1.00 78.06 104 ASN A N 1
ATOM 816 C CA . ASN A 1 104 ? 16.964 2.792 23.783 1.00 78.06 104 ASN A CA 1
ATOM 817 C C . ASN A 1 104 ? 17.193 4.288 24.064 1.00 78.06 104 ASN A C 1
ATOM 819 O O . ASN A 1 104 ? 17.836 4.637 25.056 1.00 78.06 104 ASN A O 1
ATOM 823 N N . HIS A 1 105 ? 16.767 5.173 23.163 1.00 81.38 105 HIS A N 1
ATOM 824 C CA . HIS A 1 105 ? 16.966 6.606 23.335 1.00 81.38 105 HIS A CA 1
ATOM 825 C C . HIS A 1 105 ? 16.184 7.108 24.562 1.00 81.38 105 HIS A C 1
ATOM 827 O O . HIS A 1 105 ? 14.988 6.843 24.659 1.00 81.38 105 HIS A O 1
ATOM 833 N N . PRO A 1 106 ? 16.828 7.830 25.499 1.00 84.06 106 PRO A N 1
ATOM 834 C CA . PRO A 1 106 ? 16.262 8.127 26.820 1.00 84.06 106 PRO A CA 1
ATOM 835 C C . PRO A 1 106 ? 14.982 8.972 26.771 1.00 84.06 106 PRO A C 1
ATOM 837 O O . PRO A 1 106 ? 14.159 8.880 27.676 1.00 84.06 106 PRO A O 1
ATOM 840 N N . ASP A 1 107 ? 14.800 9.754 25.704 1.00 86.06 107 ASP A N 1
ATOM 841 C CA . ASP A 1 107 ? 13.613 10.597 25.515 1.00 86.06 107 ASP A CA 1
ATOM 842 C C . ASP A 1 107 ? 12.385 9.824 24.997 1.00 86.06 107 ASP A C 1
ATOM 844 O O . ASP A 1 107 ? 11.296 10.390 24.903 1.00 86.06 107 ASP A O 1
ATOM 848 N N . PHE A 1 108 ? 12.532 8.536 24.663 1.00 82.62 108 PHE A N 1
ATOM 849 C CA . PHE A 1 108 ? 11.438 7.691 24.191 1.00 82.62 108 PHE A CA 1
ATOM 850 C C . PHE A 1 108 ? 11.199 6.546 25.167 1.00 82.62 108 PHE A C 1
ATOM 852 O O . PHE A 1 108 ? 12.104 5.792 25.518 1.00 82.62 108 PHE A O 1
ATOM 859 N N . THR A 1 109 ? 9.948 6.397 25.598 1.00 79.62 109 THR A N 1
ATOM 860 C CA . THR A 1 109 ? 9.535 5.236 26.387 1.00 79.62 109 THR A CA 1
ATOM 861 C C . THR A 1 109 ? 9.205 4.096 25.423 1.00 79.62 109 THR A C 1
ATOM 863 O O . THR A 1 109 ? 8.340 4.288 24.562 1.00 79.62 109 THR A O 1
ATOM 866 N N . PRO A 1 110 ? 9.869 2.928 25.520 1.00 69.56 110 PRO A N 1
ATOM 867 C CA . PRO A 1 110 ? 9.498 1.766 24.726 1.00 69.56 110 PRO A CA 1
ATOM 868 C C . PRO A 1 110 ? 8.028 1.404 24.965 1.00 69.56 110 PRO A C 1
ATOM 870 O O . PRO A 1 110 ? 7.545 1.566 26.089 1.00 69.56 110 PRO A O 1
ATOM 873 N N . PRO A 1 111 ? 7.311 0.901 23.948 1.00 66.50 111 PRO A N 1
ATOM 874 C CA . PRO A 1 111 ? 5.971 0.383 24.170 1.00 66.50 111 PRO A CA 1
ATOM 875 C C . PRO A 1 111 ? 6.027 -0.753 25.193 1.00 66.50 111 PRO A C 1
ATOM 877 O O . PRO A 1 111 ? 6.985 -1.536 25.206 1.00 66.50 111 PRO A O 1
ATOM 880 N N . ASP A 1 112 ? 4.993 -0.855 26.028 1.00 72.88 112 ASP A N 1
ATOM 881 C CA . ASP A 1 112 ? 4.870 -1.976 26.952 1.00 72.88 112 ASP A CA 1
ATOM 882 C C . ASP A 1 112 ? 4.970 -3.289 26.160 1.00 72.88 112 ASP A C 1
ATOM 884 O O . ASP A 1 112 ? 4.279 -3.448 25.143 1.00 72.88 112 ASP A O 1
ATOM 888 N N . PRO A 1 113 ? 5.829 -4.237 26.579 1.00 60.53 113 PRO A N 1
ATOM 889 C CA . PRO A 1 113 ? 5.932 -5.508 25.888 1.00 60.53 113 PRO A CA 1
ATOM 890 C C . PRO A 1 113 ? 4.553 -6.180 25.886 1.00 60.53 113 PRO A C 1
ATOM 892 O O . PRO A 1 113 ? 3.869 -6.157 26.917 1.00 60.53 113 PRO A O 1
ATOM 895 N N . PRO A 1 114 ? 4.128 -6.784 24.760 1.00 57.72 114 PRO A N 1
ATOM 896 C CA . PRO A 1 114 ? 2.825 -7.424 24.674 1.00 57.72 114 PRO A CA 1
ATOM 897 C C . PRO A 1 114 ? 2.714 -8.496 25.760 1.00 57.72 114 PRO A C 1
ATOM 899 O O . PRO A 1 114 ? 3.417 -9.506 25.748 1.00 57.72 114 PRO A O 1
ATOM 902 N N . GLN A 1 115 ? 1.844 -8.261 26.739 1.00 62.59 115 GLN A N 1
ATOM 903 C CA . GLN A 1 115 ? 1.641 -9.194 27.838 1.00 62.59 115 GLN A CA 1
ATOM 904 C C . GLN A 1 115 ? 0.643 -10.277 27.424 1.00 62.59 115 GLN A C 1
ATOM 906 O O . GLN A 1 115 ? -0.440 -9.976 26.930 1.00 62.59 115 GLN A O 1
ATOM 911 N N . GLY A 1 116 ? 0.981 -11.545 27.669 1.00 54.78 116 GLY A N 1
ATOM 912 C CA . GLY A 1 116 ? 0.072 -12.672 27.430 1.00 54.78 116 GLY A CA 1
ATOM 913 C C . GLY A 1 116 ? 0.045 -13.201 25.994 1.00 54.78 116 GLY A C 1
ATOM 914 O O . GLY A 1 116 ? -0.777 -14.064 25.701 1.00 54.78 116 GLY A O 1
ATOM 915 N N . VAL A 1 117 ? 0.943 -12.733 25.124 1.00 51.78 117 VAL A N 1
ATOM 916 C CA . VAL A 1 117 ? 1.227 -13.411 23.857 1.00 51.78 117 VAL A CA 1
ATOM 917 C C . VAL A 1 117 ? 2.295 -14.460 24.133 1.00 51.78 117 VAL A C 1
ATOM 919 O O . VAL A 1 117 ? 3.423 -14.120 24.487 1.00 51.78 117 VAL A O 1
ATOM 922 N N . ASP A 1 118 ? 1.923 -15.731 24.015 1.00 50.22 118 ASP A N 1
ATOM 923 C CA . ASP A 1 118 ? 2.899 -16.812 23.973 1.00 50.22 118 ASP A CA 1
ATOM 924 C C . ASP A 1 118 ? 3.571 -16.759 22.599 1.00 50.22 118 ASP A C 1
ATOM 926 O O . ASP A 1 118 ? 3.002 -17.184 21.594 1.00 50.22 118 ASP A O 1
ATOM 930 N N . LEU A 1 119 ? 4.738 -16.117 22.538 1.00 52.03 119 LEU A N 1
ATOM 931 C CA . LEU A 1 119 ? 5.573 -16.061 21.338 1.00 52.03 119 LEU A CA 1
ATOM 932 C C . LEU A 1 119 ? 6.443 -17.314 21.224 1.00 52.03 119 LEU A C 1
ATOM 934 O O . LEU A 1 119 ? 7.563 -17.219 20.722 1.00 52.03 119 LEU A O 1
ATOM 938 N N . ASP A 1 120 ? 5.963 -18.464 21.706 1.00 53.19 120 ASP A N 1
ATOM 939 C CA . ASP A 1 120 ? 6.632 -19.734 21.472 1.00 53.19 120 ASP A CA 1
ATOM 940 C C . ASP A 1 120 ? 6.872 -19.845 19.961 1.00 53.19 120 ASP A C 1
ATOM 942 O O . ASP A 1 120 ? 5.910 -19.852 19.179 1.00 53.19 120 ASP A O 1
ATOM 946 N N . PRO A 1 121 ? 8.143 -19.817 19.513 1.00 53.03 121 PRO A N 1
ATOM 947 C CA . PRO A 1 121 ? 8.440 -19.811 18.098 1.00 53.03 121 PRO A CA 1
ATOM 948 C C . PRO A 1 121 ? 7.851 -21.092 17.533 1.00 53.03 121 PRO A C 1
ATOM 950 O O . PRO A 1 121 ? 8.240 -22.189 17.939 1.00 53.03 121 PRO A O 1
ATOM 953 N N . ALA A 1 122 ? 6.872 -20.954 16.637 1.00 57.62 122 ALA A N 1
ATOM 954 C CA . ALA A 1 122 ? 6.246 -22.105 16.016 1.00 57.62 122 ALA A CA 1
ATOM 955 C C . ALA A 1 122 ? 7.357 -22.969 15.406 1.00 57.62 122 ALA A C 1
ATOM 957 O O . ALA A 1 122 ? 8.100 -22.528 14.523 1.00 57.62 122 ALA A O 1
ATOM 958 N N . ALA A 1 123 ? 7.523 -24.182 15.936 1.00 53.19 123 ALA A N 1
ATOM 959 C CA . ALA A 1 123 ? 8.544 -25.097 15.462 1.00 53.19 123 ALA A CA 1
ATOM 960 C C . ALA A 1 123 ? 8.307 -25.362 13.966 1.00 53.19 123 ALA A C 1
ATOM 962 O O . ALA A 1 123 ? 7.220 -25.787 13.575 1.00 53.19 123 ALA A O 1
ATOM 963 N N . GLY A 1 124 ? 9.312 -25.085 13.130 1.00 55.16 124 GLY A N 1
ATOM 964 C CA . GLY A 1 124 ? 9.226 -25.267 11.676 1.00 55.16 124 GLY A CA 1
ATOM 965 C C . GLY A 1 124 ? 8.964 -24.001 10.854 1.00 55.16 124 GLY A C 1
ATOM 966 O O . GLY A 1 124 ? 8.704 -24.114 9.657 1.00 55.16 124 GLY A O 1
ATOM 967 N N . LEU A 1 125 ? 9.054 -22.801 11.439 1.00 56.50 125 LEU A N 1
ATOM 968 C CA . LEU A 1 125 ? 9.184 -21.579 10.639 1.00 56.50 125 LEU A CA 1
ATOM 969 C C . LEU A 1 125 ? 10.520 -21.594 9.877 1.00 56.50 125 LEU A C 1
ATOM 971 O O . LEU A 1 125 ? 11.551 -21.979 10.422 1.00 56.50 125 LEU A O 1
ATOM 975 N N . ASN A 1 126 ? 10.504 -21.197 8.602 1.00 55.56 126 ASN A N 1
ATOM 976 C CA . ASN A 1 126 ? 11.727 -21.074 7.812 1.00 55.56 126 ASN A CA 1
ATOM 977 C C . ASN A 1 126 ? 12.623 -19.981 8.414 1.00 55.56 126 ASN A C 1
ATOM 979 O O . ASN A 1 126 ? 12.173 -18.849 8.572 1.00 55.56 126 ASN A O 1
ATOM 983 N N . ASP A 1 127 ? 13.910 -20.273 8.628 1.00 64.62 127 ASP A N 1
ATOM 984 C CA . ASP A 1 127 ? 14.899 -19.288 9.109 1.00 64.62 127 ASP A CA 1
ATOM 985 C C . ASP A 1 127 ? 15.074 -18.086 8.155 1.00 64.62 127 ASP A C 1
ATOM 987 O O . ASP A 1 127 ? 15.739 -17.103 8.489 1.00 64.62 127 ASP A O 1
ATOM 991 N N . ARG A 1 128 ? 14.535 -18.172 6.927 1.00 70.12 128 ARG A N 1
ATOM 992 C CA . ARG A 1 128 ? 14.617 -17.145 5.880 1.00 70.12 128 ARG A CA 1
ATOM 993 C C . ARG A 1 128 ? 13.361 -17.117 5.011 1.00 70.12 128 ARG A C 1
ATOM 995 O O . ARG A 1 128 ? 12.853 -18.164 4.613 1.00 70.12 128 ARG A O 1
ATOM 1002 N N . LEU A 1 129 ? 12.931 -15.915 4.633 1.00 77.94 129 LEU A N 1
ATOM 1003 C CA . LEU A 1 129 ? 11.895 -15.706 3.619 1.00 77.94 129 LEU A CA 1
ATOM 1004 C C . LEU A 1 129 ? 12.470 -15.980 2.218 1.00 77.94 129 LEU A C 1
ATOM 1006 O O . LEU A 1 129 ? 13.574 -15.536 1.904 1.00 77.94 129 LEU A O 1
ATOM 1010 N N . ARG A 1 130 ? 11.746 -16.726 1.377 1.00 78.62 130 ARG A N 1
ATOM 1011 C CA . ARG A 1 130 ? 12.125 -17.026 -0.017 1.00 78.62 130 ARG A CA 1
ATOM 1012 C C . ARG A 1 130 ? 10.880 -17.182 -0.886 1.00 78.62 130 ARG A C 1
ATOM 1014 O O . ARG A 1 130 ? 9.904 -17.766 -0.429 1.00 78.62 130 ARG A O 1
ATOM 1021 N N . GLY A 1 131 ? 10.959 -16.746 -2.144 1.00 84.00 131 GLY A N 1
ATOM 1022 C CA . GLY A 1 131 ? 9.862 -16.885 -3.104 1.00 84.00 131 GLY A CA 1
ATOM 1023 C C . GLY A 1 131 ? 8.651 -16.038 -2.715 1.00 84.00 131 GLY A C 1
ATOM 1024 O O . GLY A 1 131 ? 8.810 -14.909 -2.257 1.00 84.00 131 GLY A O 1
ATOM 1025 N N . SER A 1 132 ? 7.447 -16.581 -2.884 1.00 88.31 132 SER A N 1
ATOM 1026 C CA . SER A 1 132 ? 6.211 -15.882 -2.523 1.00 88.31 132 SER A CA 1
ATOM 1027 C C . SER A 1 132 ? 5.879 -16.050 -1.039 1.00 88.31 132 SER A C 1
ATOM 1029 O O . SER A 1 132 ? 5.838 -17.166 -0.521 1.00 88.31 132 SER A O 1
ATOM 1031 N N . VAL A 1 133 ? 5.602 -14.937 -0.362 1.00 89.25 133 VAL A N 1
ATOM 1032 C CA . VAL A 1 133 ? 5.222 -14.877 1.054 1.00 89.25 133 VAL A CA 1
ATOM 1033 C C . VAL A 1 133 ? 3.850 -14.228 1.165 1.00 89.25 133 VAL A C 1
ATOM 1035 O O . VAL A 1 133 ? 3.677 -13.077 0.776 1.00 89.25 133 VAL A O 1
ATOM 1038 N N . GLY A 1 134 ? 2.877 -14.951 1.717 1.00 91.69 134 GLY A N 1
ATOM 1039 C CA . GLY A 1 134 ? 1.557 -14.394 2.011 1.00 91.69 134 GLY A CA 1
ATOM 1040 C C . GLY A 1 134 ? 1.594 -13.476 3.233 1.00 91.69 134 GLY A C 1
ATOM 1041 O O . GLY A 1 134 ? 2.128 -13.857 4.276 1.00 91.69 134 GLY A O 1
ATOM 1042 N N . LEU A 1 135 ? 1.003 -12.289 3.120 1.00 92.94 135 LEU A N 1
ATOM 1043 C CA . LEU A 1 135 ? 0.844 -11.333 4.210 1.00 92.94 135 LEU A CA 1
ATOM 1044 C C . LEU A 1 135 ? -0.612 -10.873 4.283 1.00 92.94 135 LEU A C 1
ATOM 1046 O O . LEU A 1 135 ? -1.141 -10.292 3.342 1.00 92.94 135 LEU A O 1
ATOM 1050 N N . ALA A 1 136 ? -1.248 -11.099 5.428 1.00 94.12 136 ALA A N 1
ATOM 1051 C CA . ALA A 1 136 ? -2.579 -10.577 5.709 1.00 94.12 136 ALA A CA 1
ATOM 1052 C C . ALA A 1 136 ? -2.462 -9.345 6.612 1.00 94.12 136 ALA A C 1
ATOM 1054 O O . ALA A 1 136 ? -2.035 -9.449 7.764 1.00 94.12 136 ALA A O 1
ATOM 1055 N N . LEU A 1 137 ? -2.847 -8.178 6.098 1.00 95.12 137 LEU A N 1
ATOM 1056 C CA . LEU A 1 137 ? -2.917 -6.938 6.861 1.00 95.12 137 LEU A CA 1
ATOM 1057 C C . LEU A 1 137 ? -4.349 -6.715 7.349 1.00 95.12 137 LEU A C 1
ATOM 1059 O O . LEU A 1 137 ? -5.256 -6.496 6.548 1.00 95.12 137 LEU A O 1
ATOM 1063 N N . VAL A 1 138 ? -4.549 -6.727 8.667 1.00 94.88 138 VAL A N 1
ATOM 1064 C CA . VAL A 1 138 ? -5.861 -6.477 9.279 1.00 94.88 138 VAL A CA 1
ATOM 1065 C C . VAL A 1 138 ? -5.869 -5.114 9.967 1.00 94.88 138 VAL A C 1
ATOM 1067 O O . VAL A 1 138 ? -5.187 -4.920 10.970 1.00 94.88 138 VAL A O 1
ATOM 1070 N N . ILE A 1 139 ? -6.664 -4.175 9.450 1.00 93.88 139 ILE A N 1
ATOM 1071 C CA . ILE A 1 139 ? -6.839 -2.829 10.016 1.00 93.88 139 ILE A CA 1
ATOM 1072 C C . ILE A 1 139 ? -8.204 -2.760 10.699 1.00 93.88 139 ILE A C 1
ATOM 1074 O O . ILE A 1 139 ? -9.233 -2.568 10.052 1.00 93.88 139 ILE A O 1
ATOM 1078 N N . VAL A 1 140 ? -8.223 -2.935 12.017 1.00 94.31 140 VAL A N 1
ATOM 1079 C CA . VAL A 1 140 ? -9.466 -2.948 12.795 1.00 94.31 140 VAL A CA 1
ATOM 1080 C C . VAL A 1 140 ? -9.899 -1.519 13.115 1.00 94.31 140 VAL A C 1
ATOM 1082 O O . VAL A 1 140 ? -9.180 -0.787 13.788 1.00 94.31 140 VAL A O 1
ATOM 1085 N N . SER A 1 141 ? -11.089 -1.136 12.655 1.00 90.38 141 SER A N 1
ATOM 1086 C CA . SER A 1 141 ? -11.682 0.180 12.913 1.00 90.38 141 SER A CA 1
ATOM 1087 C C . SER A 1 141 ? -12.761 0.074 13.992 1.00 90.38 141 SER A C 1
ATOM 1089 O O . SER A 1 141 ? -13.690 -0.725 13.854 1.00 90.38 141 SER A O 1
ATOM 1091 N N . GLY A 1 142 ? -12.628 0.843 15.073 1.00 90.62 142 GLY A N 1
ATOM 1092 C CA . GLY A 1 142 ? -13.581 0.872 16.187 1.00 90.62 142 GLY A CA 1
ATOM 1093 C C . GLY A 1 142 ? -14.601 2.015 16.085 1.00 90.62 142 GLY A C 1
ATOM 1094 O O . GLY A 1 142 ? -14.599 2.763 15.106 1.00 90.62 142 GLY A O 1
ATOM 1095 N N . PRO A 1 143 ? -15.482 2.175 17.086 1.00 89.88 143 PRO A N 1
ATOM 1096 C CA . PRO A 1 143 ? -16.409 3.302 17.148 1.00 89.88 143 PRO A CA 1
ATOM 1097 C C . PRO A 1 143 ? -15.726 4.587 17.650 1.00 89.88 143 PRO A C 1
ATOM 1099 O O . PRO A 1 143 ? -14.734 4.537 18.378 1.00 89.88 143 PRO A O 1
ATOM 1102 N N . GLY A 1 144 ? -16.307 5.745 17.315 1.00 87.88 144 GLY A N 1
ATOM 1103 C CA . GLY A 1 144 ? -15.850 7.054 17.800 1.00 87.88 144 GLY A CA 1
ATOM 1104 C C . GLY A 1 144 ? -14.413 7.365 17.380 1.00 87.88 144 GLY A C 1
ATOM 1105 O O . GLY A 1 144 ? -14.060 7.201 16.215 1.00 87.88 144 GLY A O 1
ATOM 1106 N N . ASP A 1 145 ? -13.581 7.767 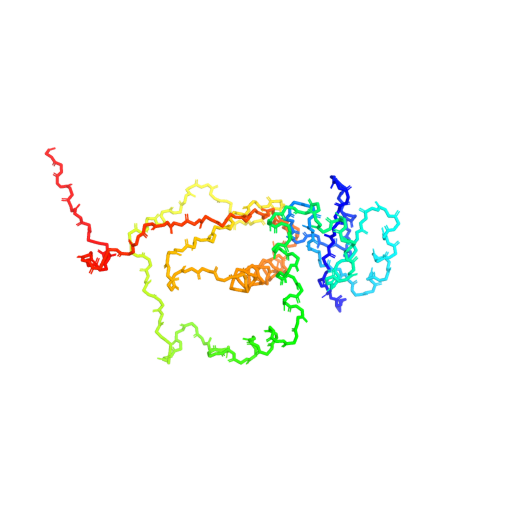18.340 1.00 87.38 145 ASP A N 1
ATOM 1107 C CA . ASP A 1 145 ? -12.180 8.154 18.110 1.00 87.38 145 ASP A CA 1
ATOM 1108 C C . ASP A 1 145 ? -11.276 6.986 17.670 1.00 87.38 145 ASP A C 1
ATOM 1110 O O . ASP A 1 145 ? -10.160 7.200 17.204 1.00 87.38 145 ASP A O 1
ATOM 1114 N N . LEU A 1 146 ? -11.753 5.741 17.789 1.00 87.81 146 LEU A N 1
ATOM 1115 C CA . LEU A 1 146 ? -11.054 4.539 17.316 1.00 87.81 146 LEU A CA 1
ATOM 1116 C C . LEU A 1 146 ? -11.348 4.224 15.840 1.00 87.81 146 LEU A C 1
ATOM 1118 O O . LEU A 1 146 ? -10.872 3.213 15.312 1.00 87.81 146 LEU A O 1
ATOM 1122 N N . ALA A 1 147 ? -12.163 5.047 15.179 1.00 91.38 147 ALA A N 1
ATOM 1123 C CA . ALA A 1 147 ? -12.480 4.879 13.775 1.00 91.38 147 ALA A CA 1
ATOM 1124 C C . ALA A 1 147 ? -11.318 5.363 12.901 1.00 91.38 147 ALA A C 1
ATOM 1126 O O . ALA A 1 147 ? -10.962 6.540 12.893 1.00 91.38 147 ALA A O 1
ATOM 1127 N N . PHE A 1 148 ? -10.777 4.463 12.084 1.00 94.25 148 PHE A N 1
ATOM 1128 C CA . PHE A 1 148 ? -9.815 4.824 11.051 1.00 94.25 148 PHE A CA 1
ATOM 1129 C C . PHE A 1 148 ? -10.483 5.653 9.948 1.00 94.25 148 PHE A C 1
ATOM 1131 O O . PHE A 1 148 ? -11.407 5.171 9.276 1.00 94.25 148 PHE A O 1
ATOM 1138 N N . THR A 1 149 ? -9.954 6.844 9.676 1.00 94.44 149 THR A N 1
ATOM 1139 C CA . THR A 1 149 ? -10.259 7.607 8.456 1.00 94.44 149 THR A CA 1
ATOM 1140 C C . THR A 1 149 ? -9.657 6.926 7.221 1.00 94.44 149 THR A C 1
ATOM 1142 O O . THR A 1 149 ? -8.815 6.037 7.344 1.00 94.44 149 THR A O 1
ATOM 1145 N N . ASN A 1 150 ? -10.079 7.314 6.011 1.00 93.31 150 ASN A N 1
ATOM 1146 C CA . ASN A 1 150 ? -9.477 6.782 4.778 1.00 93.31 150 ASN A CA 1
ATOM 1147 C C . ASN A 1 150 ? -7.979 7.109 4.711 1.00 93.31 150 ASN A C 1
ATOM 1149 O O . ASN A 1 150 ? -7.172 6.193 4.595 1.00 93.31 150 ASN A O 1
ATOM 1153 N N . TYR A 1 151 ? -7.626 8.373 4.962 1.00 93.62 151 TYR A N 1
ATOM 1154 C CA . TYR A 1 151 ? -6.238 8.829 5.015 1.00 93.62 151 TYR A CA 1
ATOM 1155 C C . TYR A 1 151 ? -5.378 8.017 5.995 1.00 93.62 151 TYR A C 1
ATOM 1157 O O . TYR A 1 151 ? -4.268 7.611 5.667 1.00 93.62 151 TYR A O 1
ATOM 1165 N N . GLN A 1 152 ? -5.888 7.706 7.192 1.00 95.00 152 GLN A N 1
ATOM 1166 C CA . GLN A 1 152 ? -5.137 6.888 8.150 1.00 95.00 152 GLN A CA 1
ATOM 1167 C C . GLN A 1 152 ? -4.911 5.457 7.643 1.00 95.00 152 GLN A C 1
ATOM 1169 O O . GLN A 1 152 ? -3.843 4.896 7.872 1.00 95.00 152 GLN A O 1
ATOM 1174 N N . ARG A 1 153 ? -5.881 4.856 6.941 1.00 96.44 153 ARG A N 1
ATOM 1175 C CA . ARG A 1 153 ? -5.710 3.517 6.345 1.00 96.44 153 ARG A CA 1
ATOM 1176 C C . ARG A 1 153 ? -4.680 3.550 5.224 1.00 96.44 153 ARG A C 1
ATOM 1178 O O . ARG A 1 153 ? -3.812 2.686 5.190 1.00 96.44 153 ARG A O 1
ATOM 1185 N N . GLU A 1 154 ? -4.763 4.546 4.346 1.00 96.00 154 GLU A N 1
ATOM 1186 C CA . GLU A 1 154 ? -3.798 4.764 3.262 1.00 96.00 154 GLU A CA 1
ATOM 1187 C C . GLU A 1 154 ? -2.389 4.922 3.832 1.00 96.00 154 GLU A C 1
ATOM 1189 O O . GLU A 1 154 ? -1.459 4.255 3.388 1.00 96.00 154 GLU A O 1
ATOM 1194 N N . HIS A 1 155 ? -2.239 5.722 4.888 1.00 95.44 155 HIS A N 1
ATOM 1195 C CA . HIS A 1 155 ? -0.956 5.926 5.547 1.00 95.44 155 HIS A CA 1
ATOM 1196 C C . HIS A 1 155 ? -0.418 4.641 6.194 1.00 95.44 155 HIS A C 1
ATOM 1198 O O . HIS A 1 155 ? 0.777 4.360 6.091 1.00 95.44 155 HIS A O 1
ATOM 1204 N N . VAL A 1 156 ? -1.263 3.835 6.849 1.00 95.81 156 VAL A N 1
ATOM 1205 C CA . VAL A 1 156 ? -0.847 2.525 7.385 1.00 95.81 156 VAL A CA 1
ATOM 1206 C C . VAL A 1 156 ? -0.327 1.631 6.260 1.00 95.81 156 VAL A C 1
ATOM 1208 O O . VAL A 1 156 ? 0.759 1.066 6.378 1.00 95.81 156 VAL A O 1
ATOM 1211 N N . VAL A 1 157 ? -1.058 1.538 5.148 1.00 97.31 157 VAL A N 1
ATOM 1212 C CA . VAL A 1 157 ? -0.646 0.720 4.000 1.00 97.31 157 VAL A CA 1
ATOM 1213 C C . VAL A 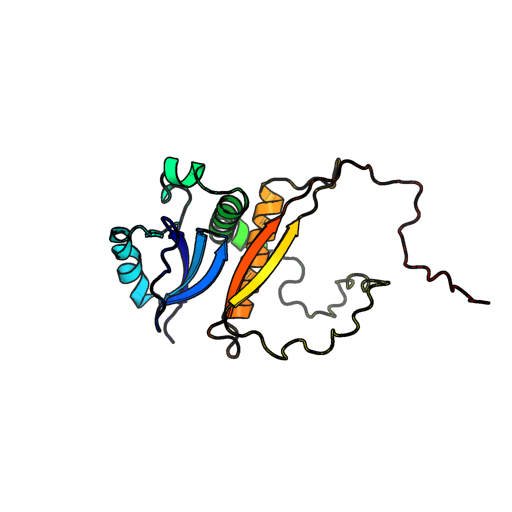1 157 ? 0.630 1.274 3.356 1.00 97.31 157 VAL A C 1
ATOM 1215 O O . VAL A 1 157 ? 1.505 0.491 2.998 1.00 97.31 157 VAL A O 1
ATOM 1218 N N . ALA A 1 158 ? 0.815 2.595 3.296 1.00 96.94 158 ALA A N 1
ATOM 1219 C CA . ALA A 1 158 ? 2.034 3.223 2.777 1.00 96.94 158 ALA A CA 1
ATOM 1220 C C . ALA A 1 158 ? 3.273 2.907 3.641 1.00 96.94 158 ALA A C 1
ATOM 1222 O O . ALA A 1 158 ? 4.367 2.664 3.115 1.00 96.94 158 ALA A O 1
ATOM 1223 N N . GLU A 1 159 ? 3.118 2.856 4.970 1.00 95.88 159 GLU A N 1
ATOM 1224 C CA . GLU A 1 159 ? 4.180 2.400 5.877 1.00 95.88 159 GLU A CA 1
ATOM 1225 C C . GLU A 1 159 ? 4.501 0.918 5.667 1.00 95.88 159 GLU A C 1
ATOM 1227 O O . GLU A 1 159 ? 5.678 0.562 5.581 1.00 95.88 159 GLU A O 1
ATOM 1232 N N . VAL A 1 160 ? 3.479 0.066 5.527 1.00 96.00 160 VAL A N 1
ATOM 1233 C CA . VAL A 1 160 ? 3.664 -1.366 5.244 1.00 96.00 160 VAL A CA 1
ATOM 1234 C C . VAL A 1 160 ? 4.405 -1.554 3.923 1.00 96.00 160 VAL A C 1
ATOM 1236 O O . VAL A 1 160 ? 5.422 -2.243 3.892 1.00 96.00 160 VAL A O 1
ATOM 1239 N N . GLN A 1 161 ? 3.983 -0.872 2.856 1.00 95.81 161 GLN A N 1
ATOM 1240 C CA . GLN A 1 161 ? 4.664 -0.905 1.562 1.00 95.81 161 GLN A CA 1
ATOM 1241 C C . GLN A 1 161 ? 6.133 -0.489 1.674 1.00 95.81 161 GLN A C 1
ATOM 1243 O O . GLN A 1 161 ? 7.000 -1.116 1.065 1.00 95.81 161 GLN A O 1
ATOM 1248 N N . SER A 1 162 ? 6.430 0.548 2.462 1.00 91.94 162 SER A N 1
ATOM 1249 C CA . SER A 1 162 ? 7.803 1.003 2.705 1.00 91.94 162 SER A CA 1
ATOM 1250 C C . SER A 1 162 ? 8.637 -0.044 3.448 1.00 91.94 162 SER A C 1
ATOM 1252 O O . SER A 1 162 ? 9.778 -0.305 3.062 1.00 91.94 162 SER A O 1
ATOM 1254 N N . GLY A 1 163 ? 8.070 -0.669 4.483 1.00 90.56 163 GLY A N 1
ATOM 1255 C CA . GLY A 1 163 ? 8.724 -1.733 5.245 1.00 90.56 163 GLY A CA 1
ATOM 1256 C C . GLY A 1 163 ? 8.984 -2.986 4.407 1.00 90.56 163 GLY A C 1
ATOM 1257 O O . GLY A 1 163 ? 10.094 -3.515 4.426 1.00 90.56 163 GLY A O 1
ATOM 1258 N N . LEU A 1 164 ? 8.004 -3.422 3.610 1.00 91.50 164 LEU A N 1
ATOM 1259 C CA . LEU A 1 164 ? 8.144 -4.574 2.713 1.00 91.50 164 LEU A CA 1
ATOM 1260 C C . LEU A 1 164 ? 9.160 -4.322 1.604 1.00 91.50 164 LEU A C 1
ATOM 1262 O O . LEU A 1 164 ? 9.938 -5.215 1.279 1.00 91.50 164 LEU A O 1
ATOM 1266 N N . ARG A 1 165 ? 9.216 -3.097 1.071 1.00 87.69 165 ARG A N 1
ATOM 1267 C CA . ARG A 1 165 ? 10.270 -2.691 0.137 1.00 87.69 165 ARG A CA 1
ATOM 1268 C C . ARG A 1 165 ? 11.655 -2.805 0.769 1.00 87.69 165 ARG A C 1
ATOM 1270 O O . ARG A 1 165 ? 12.557 -3.380 0.169 1.00 87.69 165 ARG A O 1
ATOM 1277 N N . TRP A 1 166 ? 11.831 -2.277 1.980 1.00 86.56 166 TRP A N 1
ATOM 1278 C CA . TRP A 1 166 ? 13.100 -2.385 2.702 1.00 86.56 166 TRP A CA 1
ATOM 1279 C C . TRP A 1 166 ? 13.485 -3.846 2.964 1.00 86.56 166 TRP A C 1
ATOM 1281 O O . TRP A 1 166 ? 14.631 -4.226 2.729 1.00 86.56 166 TRP A O 1
ATOM 1291 N N . LEU A 1 167 ? 12.522 -4.675 3.377 1.00 83.62 167 LEU A N 1
ATOM 1292 C CA . LEU A 1 167 ? 12.740 -6.094 3.635 1.00 83.62 167 LEU A CA 1
ATOM 1293 C C . LEU A 1 167 ? 13.111 -6.851 2.349 1.00 83.62 167 LEU A C 1
ATOM 1295 O O . LEU A 1 167 ? 14.101 -7.575 2.337 1.00 83.62 167 LEU A O 1
ATOM 1299 N N . GLY A 1 168 ? 12.378 -6.636 1.253 1.00 78.25 168 GLY A N 1
ATOM 1300 C CA . GLY A 1 168 ? 12.642 -7.270 -0.044 1.00 78.25 168 GLY A CA 1
ATOM 1301 C C . GLY A 1 168 ? 13.987 -6.876 -0.666 1.00 78.25 168 GLY A C 1
ATOM 1302 O O . GLY A 1 168 ? 14.616 -7.694 -1.334 1.00 78.25 168 GLY A O 1
ATOM 1303 N N . ASN A 1 169 ? 14.468 -5.658 -0.394 1.00 74.38 169 ASN A N 1
ATOM 1304 C CA . ASN A 1 169 ? 15.753 -5.156 -0.897 1.00 74.38 169 ASN A CA 1
ATOM 1305 C C . ASN A 1 169 ? 16.956 -5.505 -0.008 1.00 74.38 169 ASN A C 1
ATOM 1307 O O . ASN A 1 169 ? 18.101 -5.237 -0.382 1.00 74.38 169 ASN A O 1
ATOM 1311 N N . MET A 1 170 ? 16.739 -6.106 1.164 1.00 73.19 170 MET A N 1
ATOM 1312 C CA . MET A 1 170 ? 17.834 -6.534 2.026 1.00 73.19 170 MET A CA 1
ATOM 1313 C C . MET A 1 170 ? 18.614 -7.672 1.345 1.00 73.19 170 MET A C 1
ATOM 1315 O O . MET A 1 170 ? 18.022 -8.624 0.841 1.00 73.19 170 MET A O 1
ATOM 1319 N N . TRP A 1 171 ? 19.952 -7.593 1.326 1.00 53.22 171 TRP A N 1
ATOM 1320 C CA . TRP A 1 171 ? 20.848 -8.383 0.455 1.00 53.22 171 TRP A CA 1
ATOM 1321 C C . TRP A 1 171 ? 20.731 -9.921 0.534 1.00 53.22 171 TRP A C 1
ATOM 1323 O O . TRP A 1 171 ? 21.307 -10.616 -0.297 1.00 53.22 171 TRP A O 1
ATOM 1333 N N . GLN A 1 172 ? 19.983 -10.470 1.494 1.00 53.16 172 GLN A N 1
ATOM 1334 C CA . GLN A 1 172 ? 19.722 -11.911 1.630 1.00 53.16 172 GLN A CA 1
ATOM 1335 C C . GLN A 1 172 ? 18.319 -12.349 1.166 1.00 53.16 172 GLN A C 1
ATOM 1337 O O . GLN A 1 172 ? 18.030 -13.545 1.190 1.00 53.16 172 GLN A O 1
ATOM 1342 N N . LEU A 1 173 ? 17.464 -11.409 0.746 1.00 55.09 173 LEU A N 1
ATOM 1343 C CA . LEU A 1 173 ? 16.064 -11.628 0.359 1.00 55.09 173 LEU A CA 1
ATOM 1344 C C . LEU A 1 173 ? 15.770 -11.252 -1.099 1.00 55.09 173 LEU A C 1
ATOM 1346 O O . LEU A 1 173 ? 14.607 -11.225 -1.497 1.00 55.09 173 LEU A O 1
ATOM 1350 N N . GLN A 1 174 ? 16.810 -11.017 -1.910 1.00 57.53 174 GLN A N 1
ATOM 1351 C CA . GLN A 1 174 ? 16.661 -10.844 -3.355 1.00 57.53 174 GLN A CA 1
ATOM 1352 C C . GLN A 1 174 ? 15.833 -12.020 -3.896 1.00 57.53 174 GLN A C 1
ATOM 1354 O O . GLN A 1 174 ? 16.307 -13.158 -3.859 1.00 57.53 174 GLN A O 1
ATOM 1359 N N . ARG A 1 175 ? 14.613 -11.729 -4.386 1.00 69.00 175 ARG A N 1
ATOM 1360 C CA . ARG A 1 175 ? 13.560 -12.665 -4.860 1.00 69.00 175 ARG A CA 1
ATOM 1361 C C . ARG A 1 175 ? 12.478 -13.072 -3.842 1.00 69.00 175 ARG A C 1
ATOM 1363 O O . ARG A 1 175 ? 11.904 -14.154 -3.983 1.00 69.00 175 ARG A O 1
ATOM 1370 N N . VAL A 1 176 ? 12.176 -12.248 -2.837 1.00 84.88 176 VAL A N 1
ATOM 1371 C CA . VAL A 1 176 ? 10.905 -12.368 -2.099 1.00 84.88 176 VAL A CA 1
ATOM 1372 C C . VAL A 1 176 ? 9.839 -11.490 -2.747 1.00 84.88 176 VAL A C 1
ATOM 1374 O O . VAL A 1 176 ? 10.055 -10.298 -2.947 1.00 84.88 176 VAL A O 1
ATOM 1377 N N . THR A 1 177 ? 8.680 -12.081 -3.024 1.00 89.50 177 THR A N 1
ATOM 1378 C CA . THR A 1 177 ? 7.466 -11.365 -3.422 1.00 89.50 177 THR A CA 1
ATOM 1379 C C . THR A 1 177 ? 6.431 -11.512 -2.318 1.00 89.50 177 THR A C 1
ATOM 1381 O O . THR A 1 177 ? 6.126 -12.625 -1.893 1.00 89.50 177 THR A O 1
ATOM 1384 N N . PHE A 1 178 ? 5.881 -10.399 -1.848 1.00 93.00 178 PHE A N 1
ATOM 1385 C CA . PHE A 1 178 ? 4.815 -10.402 -0.854 1.00 93.00 178 PHE A CA 1
ATOM 1386 C C . PHE A 1 178 ? 3.452 -10.402 -1.548 1.00 93.00 178 PHE A C 1
ATOM 1388 O O . PHE A 1 178 ? 3.121 -9.451 -2.251 1.00 93.00 178 PHE A O 1
ATOM 1395 N N . GLU A 1 179 ? 2.667 -11.455 -1.336 1.00 94.69 179 GLU A N 1
ATOM 1396 C CA . GLU A 1 179 ? 1.255 -11.526 -1.721 1.00 94.69 179 GLU A CA 1
ATOM 1397 C C . GLU A 1 179 ? 0.436 -10.949 -0.568 1.00 94.69 179 GLU A C 1
ATOM 1399 O O . GLU A 1 179 ? 0.298 -11.579 0.483 1.00 94.69 179 GLU A O 1
ATOM 1404 N N . VAL A 1 180 ? -0.040 -9.719 -0.729 1.00 95.69 180 VAL A N 1
ATOM 1405 C CA . VAL A 1 180 ? -0.658 -8.945 0.342 1.00 95.69 180 VAL A CA 1
ATOM 1406 C C . VAL A 1 180 ? -2.167 -8.888 0.157 1.00 95.69 180 VAL A C 1
ATOM 1408 O O . VAL A 1 180 ? -2.667 -8.384 -0.848 1.00 95.69 180 VAL A O 1
ATOM 1411 N N . ASP A 1 181 ? -2.891 -9.342 1.175 1.00 95.31 181 ASP A N 1
ATOM 1412 C CA . ASP A 1 181 ? -4.326 -9.108 1.307 1.00 95.31 181 ASP A CA 1
ATOM 1413 C C . ASP A 1 181 ? -4.591 -8.104 2.434 1.00 95.31 181 ASP A C 1
ATOM 1415 O O . ASP A 1 181 ? -3.912 -8.109 3.466 1.00 95.31 181 ASP A O 1
ATOM 1419 N N . ILE A 1 182 ? -5.571 -7.222 2.234 1.00 95.81 182 ILE A N 1
ATOM 1420 C CA . ILE A 1 182 ? -5.911 -6.163 3.185 1.00 95.81 182 ILE A CA 1
ATOM 1421 C C . ILE A 1 182 ? -7.365 -6.308 3.606 1.00 95.81 182 ILE A C 1
ATOM 1423 O O . ILE A 1 182 ? -8.295 -6.080 2.829 1.00 95.81 182 ILE A O 1
ATOM 1427 N N . TYR A 1 183 ? -7.558 -6.583 4.891 1.00 94.44 183 TYR A N 1
ATOM 1428 C CA . TYR A 1 183 ? -8.866 -6.678 5.510 1.00 94.44 183 TYR A CA 1
ATOM 1429 C C . TYR A 1 183 ? -9.084 -5.523 6.487 1.00 94.44 183 TYR A C 1
ATOM 1431 O O . TYR A 1 183 ? -8.281 -5.281 7.383 1.00 94.44 183 TYR A O 1
ATOM 1439 N N . VAL A 1 184 ? -10.193 -4.798 6.332 1.00 92.38 184 VAL A N 1
ATOM 1440 C CA . VAL A 1 184 ? -10.520 -3.636 7.176 1.00 92.38 184 VAL A CA 1
ATOM 1441 C C . VAL A 1 184 ? -11.863 -3.868 7.876 1.00 92.38 184 VAL A C 1
ATOM 1443 O O . VAL A 1 184 ? -12.883 -3.335 7.419 1.00 92.38 184 VAL A O 1
ATOM 1446 N N . PRO A 1 185 ? -11.910 -4.705 8.931 1.00 93.00 185 PRO A N 1
ATOM 1447 C CA . PRO A 1 185 ? -13.137 -4.945 9.675 1.00 93.00 185 PRO A CA 1
ATOM 1448 C C . PRO A 1 185 ? -13.516 -3.732 10.528 1.00 93.00 185 PRO A C 1
ATOM 1450 O O . PRO A 1 185 ? -12.661 -3.044 11.089 1.00 93.00 185 PRO A O 1
ATOM 1453 N N . THR A 1 186 ? -14.821 -3.512 10.675 1.00 92.25 186 THR A N 1
ATOM 1454 C CA . THR A 1 186 ? -15.372 -2.527 11.610 1.00 92.25 186 THR A CA 1
ATOM 1455 C C . THR A 1 186 ? -16.002 -3.242 12.794 1.00 92.25 186 THR A C 1
ATOM 1457 O O . THR A 1 186 ? -16.818 -4.146 12.616 1.00 92.25 186 THR A O 1
ATOM 1460 N N . ILE A 1 187 ? -15.643 -2.817 14.001 1.00 90.56 187 ILE A N 1
ATOM 1461 C CA . ILE A 1 187 ? -16.248 -3.271 15.251 1.00 90.56 187 ILE A CA 1
ATOM 1462 C C . ILE A 1 187 ? -17.136 -2.145 15.773 1.00 90.56 187 ILE A C 1
ATOM 1464 O O . ILE A 1 187 ? -16.703 -1.002 15.883 1.00 90.56 187 ILE A O 1
ATOM 1468 N N . THR A 1 188 ? -18.386 -2.467 16.095 1.00 88.50 188 THR A N 1
ATOM 1469 C CA . THR A 1 188 ? -19.371 -1.498 16.605 1.00 88.50 188 THR A CA 1
ATOM 1470 C C . THR A 1 188 ? -19.513 -1.527 18.123 1.00 88.50 188 THR A C 1
ATOM 1472 O O . THR A 1 188 ? -20.146 -0.640 18.691 1.00 88.50 188 THR A O 1
ATOM 1475 N N . ALA A 1 189 ? -18.936 -2.533 18.788 1.00 85.44 189 ALA A N 1
ATOM 1476 C CA . ALA A 1 189 ? -18.952 -2.635 20.239 1.00 85.44 189 ALA A CA 1
ATOM 1477 C C . ALA A 1 189 ? -18.195 -1.439 20.856 1.00 85.44 189 ALA A C 1
ATOM 1479 O O . ALA A 1 189 ? -17.020 -1.248 20.530 1.00 85.44 189 ALA A O 1
ATOM 1480 N N . PRO A 1 190 ? -18.839 -0.627 21.718 1.00 74.81 190 PRO A N 1
ATOM 1481 C CA . PRO A 1 190 ? -18.165 0.471 22.399 1.00 74.81 190 PRO A CA 1
ATOM 1482 C C . PRO A 1 190 ? -17.090 -0.069 23.344 1.00 74.81 190 PRO A C 1
ATOM 1484 O O . PRO A 1 190 ? -17.209 -1.180 23.867 1.00 74.81 190 PRO A O 1
ATOM 1487 N N . ALA A 1 191 ? -16.048 0.730 23.581 1.00 71.62 191 ALA A N 1
ATOM 1488 C CA . ALA A 1 191 ? -15.104 0.439 24.651 1.00 71.62 191 ALA A CA 1
ATOM 1489 C C . ALA A 1 191 ? -15.878 0.370 25.975 1.00 71.62 191 ALA A C 1
ATOM 1491 O O . ALA A 1 191 ? -16.668 1.266 26.259 1.00 71.62 191 ALA A O 1
ATOM 1492 N N . ASP A 1 192 ? -15.678 -0.689 26.758 1.00 70.06 192 ASP A N 1
ATOM 1493 C CA . ASP A 1 192 ? -16.249 -0.793 28.100 1.00 70.06 192 ASP A CA 1
ATOM 1494 C C . ASP A 1 192 ? -15.380 0.036 29.061 1.00 70.06 192 ASP A C 1
ATOM 1496 O O . ASP A 1 192 ? -14.264 -0.387 29.380 1.00 70.06 192 ASP A O 1
ATOM 1500 N N . PRO A 1 193 ? -15.845 1.215 29.520 1.00 65.88 193 PRO A N 1
ATOM 1501 C CA . PRO A 1 193 ? -15.053 2.085 30.384 1.00 65.88 193 PRO A CA 1
ATOM 1502 C C . PRO A 1 193 ? -14.918 1.528 31.810 1.00 65.88 193 PRO A C 1
ATOM 1504 O O . PRO A 1 193 ? -14.119 2.041 32.589 1.00 65.88 193 PRO A O 1
ATOM 1507 N N . GLY A 1 194 ? -15.708 0.506 32.167 1.00 71.69 194 GLY A N 1
ATOM 1508 C CA . GLY A 1 194 ? -15.659 -0.174 33.458 1.00 71.69 194 GLY A CA 1
ATOM 1509 C C . GLY A 1 194 ? -14.682 -1.349 33.493 1.00 71.69 194 GLY A C 1
ATOM 1510 O O . GLY A 1 194 ? -14.364 -1.838 34.581 1.00 71.69 194 GLY A O 1
ATOM 1511 N N . LEU A 1 195 ? -14.173 -1.798 32.340 1.00 56.59 195 LEU A N 1
ATOM 1512 C CA . LEU A 1 195 ? -13.094 -2.775 32.319 1.00 56.59 195 LEU A CA 1
ATOM 1513 C C . LEU A 1 195 ? -11.789 -2.069 32.700 1.00 56.59 195 LEU A C 1
ATOM 1515 O O . LEU A 1 195 ? -11.386 -1.127 32.014 1.00 56.59 195 LEU A O 1
ATOM 1519 N N . PRO A 1 196 ? -11.078 -2.525 33.752 1.00 59.16 196 PRO A N 1
ATOM 1520 C CA . PRO A 1 196 ? -9.703 -2.090 33.930 1.00 59.16 196 PRO A CA 1
ATOM 1521 C C . PRO A 1 196 ? -8.943 -2.400 32.633 1.00 59.16 196 PRO A C 1
ATOM 1523 O O . PRO A 1 196 ? -9.252 -3.419 31.994 1.00 59.16 196 PRO A O 1
ATOM 1526 N N . PRO A 1 197 ? -7.955 -1.572 32.230 1.00 57.03 197 PRO A N 1
ATOM 1527 C CA . PRO A 1 197 ? -7.077 -1.942 31.130 1.00 57.03 197 PRO A CA 1
ATOM 1528 C C . PRO A 1 197 ? -6.612 -3.366 31.411 1.00 57.03 197 PRO A C 1
ATOM 1530 O O . PRO A 1 197 ? -6.149 -3.656 32.520 1.00 57.03 197 PRO A O 1
ATOM 1533 N N . ARG A 1 198 ? -6.857 -4.280 30.463 1.00 52.03 198 ARG A N 1
ATOM 1534 C CA . ARG A 1 198 ? -6.504 -5.692 30.616 1.00 52.03 198 ARG A CA 1
ATOM 1535 C C . ARG A 1 198 ? -4.978 -5.798 30.643 1.00 52.03 198 ARG A C 1
ATOM 1537 O O . ARG A 1 198 ? -4.355 -6.152 29.654 1.00 52.03 198 ARG A O 1
ATOM 1544 N N . SER A 1 199 ? -4.378 -5.491 31.789 1.00 46.06 199 SER A N 1
ATOM 1545 C CA . SER A 1 199 ? -3.075 -6.012 32.167 1.00 46.06 199 SER A CA 1
ATOM 1546 C C . SER A 1 199 ? -3.280 -7.510 32.355 1.00 46.06 199 SER A C 1
ATOM 1548 O O . SER A 1 199 ? -4.213 -7.939 33.041 1.00 46.06 199 SER A O 1
ATOM 1550 N N . GLY A 1 200 ? -2.503 -8.315 31.636 1.00 42.06 200 GLY A N 1
ATOM 1551 C CA . GLY A 1 200 ? -2.684 -9.760 31.553 1.00 42.06 200 GLY A CA 1
ATOM 1552 C C . GLY A 1 200 ? -2.463 -10.433 32.905 1.00 42.06 200 GLY A C 1
ATOM 1553 O O . GLY A 1 200 ? -1.389 -10.960 33.181 1.00 42.06 200 GLY A O 1
ATOM 1554 N N . ARG A 1 201 ? -3.476 -10.449 33.772 1.00 37.34 201 ARG A N 1
ATOM 1555 C CA . ARG A 1 201 ? -3.433 -11.205 35.020 1.00 37.34 201 ARG A CA 1
ATOM 1556 C C . ARG A 1 201 ? -3.735 -12.663 34.686 1.00 37.34 201 ARG A C 1
ATOM 1558 O O . ARG A 1 201 ? -4.881 -13.028 34.432 1.00 37.34 201 ARG A O 1
ATOM 1565 N N . ARG A 1 202 ? -2.688 -13.496 34.676 1.00 42.16 202 ARG A N 1
ATOM 1566 C CA . ARG A 1 202 ? -2.813 -14.959 34.697 1.00 42.16 202 ARG A CA 1
ATOM 1567 C C . ARG A 1 202 ? -3.654 -15.344 35.917 1.00 42.16 202 ARG A C 1
ATOM 1569 O O . ARG A 1 202 ? -3.154 -15.331 37.040 1.00 42.16 202 ARG A O 1
ATOM 1576 N N . SER A 1 203 ? -4.915 -15.706 35.709 1.00 40.25 203 SER A N 1
ATOM 1577 C CA . SER A 1 203 ? -5.617 -16.553 36.669 1.00 40.25 203 SER A CA 1
ATOM 1578 C C . SER A 1 203 ? -4.959 -17.923 36.593 1.00 40.25 203 SER A C 1
ATOM 1580 O O . SER A 1 203 ? -5.144 -18.656 35.623 1.00 40.25 203 SER A O 1
ATOM 1582 N N . GLY A 1 204 ? -4.123 -18.231 37.585 1.00 39.53 204 GLY A N 1
ATOM 1583 C CA . GLY A 1 204 ? -3.611 -19.575 37.794 1.00 39.53 204 GLY A CA 1
ATOM 1584 C C . GLY A 1 204 ? -4.790 -20.523 37.961 1.00 39.53 204 GLY A C 1
ATOM 1585 O O . GLY A 1 204 ? -5.471 -20.501 38.981 1.00 39.53 204 GLY A O 1
ATOM 1586 N N . VAL A 1 205 ? -5.046 -21.329 36.935 1.00 37.97 205 VAL A N 1
ATOM 1587 C CA . VAL A 1 205 ? -5.906 -22.500 37.055 1.00 37.97 205 VAL A CA 1
ATOM 1588 C C . VAL A 1 205 ? -5.075 -23.557 37.766 1.00 37.97 205 VAL A C 1
ATOM 1590 O O . VAL A 1 205 ? -4.300 -24.281 37.144 1.00 37.97 205 VAL A O 1
ATOM 1593 N N . THR A 1 206 ? -5.210 -23.633 39.085 1.00 41.88 206 THR A N 1
ATOM 1594 C CA . THR A 1 206 ? -4.880 -24.850 39.823 1.00 41.88 206 THR A CA 1
ATOM 1595 C C . THR A 1 206 ? -5.907 -25.896 39.403 1.00 41.88 206 THR A C 1
ATOM 1597 O O . THR A 1 206 ? -7.084 -25.803 39.752 1.00 41.88 206 THR A O 1
ATOM 1600 N N . ARG A 1 207 ? -5.484 -26.846 38.567 1.00 39.25 207 ARG A N 1
ATOM 1601 C CA . ARG A 1 207 ? -6.283 -28.036 38.268 1.00 39.25 207 ARG A CA 1
ATOM 1602 C C . ARG A 1 207 ? -6.292 -28.962 39.498 1.00 39.25 207 ARG A C 1
ATOM 1604 O O . ARG A 1 207 ? -5.256 -29.039 40.161 1.00 39.25 207 ARG A O 1
ATOM 1611 N N . PRO A 1 208 ? -7.431 -29.612 39.800 1.00 53.56 208 PRO A N 1
ATOM 1612 C CA . PRO A 1 208 ? -7.515 -30.664 40.811 1.00 53.56 208 PRO A CA 1
ATOM 1613 C C . PRO A 1 208 ? -6.734 -31.918 40.404 1.00 53.56 208 PRO A C 1
ATOM 1615 O O . PRO A 1 208 ? -6.548 -32.131 39.181 1.00 53.56 208 PRO A O 1
#

pLDDT: mean 80.79, std 15.96, range [37.34, 97.44]

Secondary structure (DSSP, 8-state):
---EEEEEEEESSSPPP---SSEEEEEEETTEEEEEEEGGGHHHHHGGGGGTEEE-SSGGGS-HHHHHHS-HHHHHHHHHHHHHHSHHHHHHHHT-TTTT--TT-TTSPPPPP-TT------TT--SS--EEEEEEEE--B-SGGGPPPHHHHHHHHHHHHHHHHHHHHSTT-TTEEEEEEEE--B--PPP-TTSPP-----------

Radius of gyration: 20.75 Å; chains: 1; bounding box: 45×46×66 Å

Sequence (208 aa):
MSEWVDLAFVTAGSRDLPVDERVAVVQRYGRVVIATVAEDAVDDVEAVESAGLTVARRRGDVDEDVWESLGRAERLALDAYWLRHSQEYRRGKDDRPGQGASWNHPDFTPPDPPQGVDLDPAAGLNDRLRGSVGLALVIVSGPGDLAFTNYQREHVVAEVQSGLRWLGNMWQLQRVTFEVDIYVPTITAPADPGLPPRSGRRSGVTRP

Foldseek 3Di:
DFDKDKWKKFAPPPDDDPDDPQWAFLEDADRITIIIGGPVCPVVSCVCVVPRMFTPQDPVSADVVSQVPDDPSNNLLSLLNNCLVDPVVVVVLVVDDQVVNDPVRPVDDHPDDDPPDPPPPPPPDDPDAAAEDEDEAEAEAEPDPSGDDSVNSSNVSNVVVVVSVVVCPPPVNVHYYYYYYYHYDYDHDDPDPPDDPCPPDPPPPPDD